Protein AF-E4YJP8-F1 (afdb_monomer)

Solvent-accessible surface area (backbone atoms only — not comparable to full-atom values): 12826 Å² total; per-residue (Å²): 84,80,44,64,58,72,66,50,44,48,53,50,42,49,66,70,50,33,50,56,43,85,88,78,73,51,85,44,73,48,32,70,75,45,40,54,61,36,44,78,73,43,53,53,96,86,56,78,51,59,87,61,36,75,54,30,59,40,19,51,49,44,46,53,26,69,60,43,72,54,88,91,59,65,73,83,81,47,49,60,58,75,75,63,41,57,92,80,54,90,66,98,51,79,39,41,53,92,44,20,65,61,46,36,55,51,50,37,55,75,70,70,47,71,84,47,83,88,73,74,62,86,47,67,54,90,82,42,64,64,80,80,42,61,63,42,68,64,27,35,64,24,15,51,68,38,52,52,36,37,45,64,44,37,41,66,49,32,63,76,69,72,54,78,61,63,66,45,56,71,35,25,69,21,71,75,57,64,91,79,67,65,87,77,86,69,84,77,68,71,59,59,57,58,52,51,50,48,50,49,53,49,54,53,51,52,56,57,53,60,61,66,75,78,117

Foldseek 3Di:
DEAEFLLLLLVVLQVVQFFQPPPPNDDDPSCVVPVVVLCVAQADPPADDDPRGSGASQSSLLVCLVVFQDPPDDPSNHEPCVPPVPVVDDDPDYHYLVCQQVVQVVVCVVVVPPPPPPDTDDHNPPPNCCVVPPSLQSQQQHALSSLVSSCVSHVVSCVVVVHDCVSNSVNHPHDDDVVVVPPDDDPPPVCVVVVVVVVVVVVVVVVVVVVVVPD

pLDDT: mean 81.37, std 18.15, range [35.56, 97.94]

Sequence (215 aa):
MNARHPFSRLVSAWRDKFPKDRKTGGETYWFRKYGKFISAKFEQDYYEKPDEYYISFPAFADYVAWIGNRARFDHHWKTFNYHCRPCQLRFDFITKAETSSQDSKFIINQANISHIPHIQLPEMYDSSPLHSHPPEDYFIQVSHVTVERLHHAYREDFRLFGYSTSSFEKAAQGRVPEIFTQRKRRAISFADEKYHSYLLRKVFAEHQRSHRLLL

Radius of gyration: 20.33 Å; Cα contacts (8 Å, |Δi|>4): 204; chains: 1; bounding box: 66×32×64 Å

Organism: Oikopleura dioica (NCBI:txid34765)

Secondary structure (DSSP, 8-state):
-EE--HHHHHHHHHHHHSB--TTT-SPPHHIIIIIHHHHHHT--TTS---TTBSS-HHHHHHHHHHHTT-TTS-GGGS-HHHHH-GGGS--S--EEGGGHHHHHHHHHHHTT-TTSTT--PPPPPTT-GGGTS-GGGGGTTS-HHHHHHHHHHHHHHHHHHT--SHHHHHH--PPPPHHHH--SS-----HHHHHHHHHHHHHHHHHHHHTTS--

Mean predicted aligned error: 10.24 Å

InterPro domains:
  IPR005331 Sulfotransferase [PF03567] (4-164)
  IPR018011 Carbohydrate sulfotransferase 8-10 [PTHR12137] (3-169)

Structure (mmCIF, N/CA/C/O backbone):
data_AF-E4YJP8-F1
#
_entry.id   AF-E4YJP8-F1
#
loop_
_atom_site.group_PDB
_atom_site.id
_atom_site.type_symbol
_atom_site.label_atom_id
_atom_site.label_alt_id
_atom_site.label_comp_id
_atom_site.label_asym_id
_atom_site.label_entity_id
_atom_site.label_seq_id
_atom_site.pdbx_PDB_ins_code
_atom_site.Cartn_x
_atom_site.Cartn_y
_atom_site.Cartn_z
_atom_site.occupancy
_atom_site.B_iso_or_equiv
_atom_site.auth_seq_id
_atom_site.auth_comp_id
_atom_site.auth_asym_id
_atom_site.auth_atom_id
_atom_site.pdbx_PDB_model_num
ATOM 1 N N . MET A 1 1 ? -16.070 -3.946 12.519 1.00 83.50 1 MET A N 1
ATOM 2 C CA . MET A 1 1 ? -15.146 -4.198 11.385 1.00 83.50 1 MET A CA 1
ATOM 3 C C . MET A 1 1 ? -14.011 -3.191 11.444 1.00 83.50 1 MET A C 1
ATOM 5 O O . MET A 1 1 ? -14.302 -2.038 11.714 1.00 83.50 1 MET A O 1
ATOM 9 N N . ASN A 1 2 ? -12.764 -3.596 11.186 1.00 85.31 2 ASN A N 1
ATOM 10 C CA . ASN A 1 2 ? -11.630 -2.673 11.075 1.00 85.31 2 ASN A CA 1
ATOM 11 C C . ASN A 1 2 ? -11.207 -2.543 9.605 1.00 85.31 2 ASN A C 1
ATOM 13 O O . ASN A 1 2 ? -10.929 -3.550 8.952 1.00 85.31 2 ASN A O 1
ATOM 17 N N . ALA A 1 3 ? -11.209 -1.318 9.088 1.00 88.38 3 ALA A N 1
ATOM 18 C CA . ALA A 1 3 ? -10.794 -0.971 7.737 1.00 88.38 3 ALA A CA 1
ATOM 19 C C . ALA A 1 3 ? -9.442 -0.243 7.762 1.00 88.38 3 ALA A C 1
ATOM 21 O O . ALA A 1 3 ? -9.057 0.352 8.763 1.00 88.38 3 ALA A O 1
ATOM 22 N N . ARG A 1 4 ? -8.713 -0.280 6.648 1.00 88.31 4 ARG A N 1
ATOM 23 C CA . ARG A 1 4 ? -7.467 0.476 6.453 1.00 88.31 4 ARG A CA 1
ATOM 24 C C . ARG A 1 4 ? -7.471 1.071 5.061 1.00 88.31 4 ARG A C 1
ATOM 26 O O . ARG A 1 4 ? -8.018 0.447 4.145 1.00 88.31 4 ARG A O 1
ATOM 33 N N . HIS A 1 5 ? -6.819 2.218 4.888 1.00 92.44 5 HIS A N 1
ATOM 34 C CA . HIS A 1 5 ? -6.673 2.830 3.578 1.00 92.44 5 HIS A CA 1
ATOM 35 C C . HIS A 1 5 ? -6.107 1.800 2.576 1.00 92.44 5 HIS A C 1
ATOM 37 O O . HIS A 1 5 ? -5.060 1.193 2.857 1.00 92.44 5 HIS A O 1
ATOM 43 N N . PRO A 1 6 ? -6.762 1.563 1.418 1.00 92.81 6 PRO A N 1
ATOM 44 C CA . PRO A 1 6 ? -6.381 0.476 0.519 1.00 92.81 6 PRO A CA 1
ATOM 45 C C . PRO A 1 6 ? -4.912 0.523 0.086 1.00 92.81 6 PRO A C 1
ATOM 47 O O . PRO A 1 6 ? -4.261 -0.519 0.028 1.00 92.81 6 PRO A O 1
ATOM 50 N N . PHE A 1 7 ? -4.360 1.718 -0.141 1.00 94.69 7 PHE A N 1
ATOM 51 C CA . PHE A 1 7 ? -2.954 1.887 -0.523 1.00 94.69 7 PHE A CA 1
ATOM 52 C C . PHE A 1 7 ? -1.983 1.707 0.647 1.00 94.69 7 PHE A C 1
ATOM 54 O O . PHE A 1 7 ? -0.951 1.063 0.483 1.00 94.69 7 PHE A O 1
ATOM 61 N N . SER A 1 8 ? -2.339 2.145 1.855 1.00 92.44 8 SER A N 1
ATOM 62 C CA . SER A 1 8 ? -1.523 1.908 3.056 1.00 92.44 8 SER A CA 1
ATOM 63 C C . SER A 1 8 ? -1.423 0.415 3.372 1.00 92.44 8 SER A C 1
ATOM 65 O O . SER A 1 8 ? -0.404 -0.081 3.864 1.00 92.44 8 SER A O 1
ATOM 67 N N . ARG A 1 9 ? -2.468 -0.344 3.028 1.00 91.31 9 ARG A N 1
ATOM 68 C CA . ARG A 1 9 ? -2.451 -1.804 3.101 1.00 91.31 9 ARG A CA 1
ATOM 69 C C . ARG A 1 9 ? -1.525 -2.437 2.059 1.00 91.31 9 ARG A C 1
ATOM 71 O O . ARG A 1 9 ? -0.883 -3.429 2.386 1.00 91.31 9 ARG A O 1
ATOM 78 N N . LEU A 1 10 ? -1.405 -1.870 0.855 1.00 93.88 10 LEU A N 1
ATOM 79 C CA . LEU A 1 10 ? -0.419 -2.327 -0.136 1.00 93.88 10 LEU A CA 1
ATOM 80 C C . LEU A 1 10 ? 1.011 -2.121 0.357 1.00 93.88 10 LEU A C 1
ATOM 82 O O . LEU A 1 10 ? 1.811 -3.047 0.268 1.00 93.88 10 LEU A O 1
ATOM 86 N N . VAL A 1 11 ? 1.309 -0.955 0.937 1.00 93.94 11 VAL A N 1
ATOM 87 C CA . VAL A 1 11 ? 2.612 -0.688 1.570 1.00 93.94 11 VAL A CA 1
ATOM 88 C C . VAL A 1 11 ? 2.889 -1.728 2.651 1.00 93.94 11 VAL A C 1
ATOM 90 O O . VAL A 1 11 ? 3.931 -2.376 2.640 1.00 93.94 11 VAL A O 1
ATOM 93 N N . SER A 1 12 ? 1.921 -1.959 3.540 1.00 90.56 12 SER A N 1
ATOM 94 C CA . SER A 1 12 ? 2.062 -2.944 4.619 1.00 90.56 12 SER A CA 1
ATOM 95 C C . SER A 1 12 ? 2.288 -4.362 4.087 1.00 90.56 12 SER A C 1
ATOM 97 O O . SER A 1 12 ? 3.153 -5.072 4.589 1.00 90.56 12 SER A O 1
ATOM 99 N N . ALA A 1 13 ? 1.556 -4.767 3.045 1.00 92.38 13 ALA A N 1
ATOM 100 C CA . ALA A 1 13 ? 1.729 -6.070 2.414 1.00 92.38 13 ALA A CA 1
ATOM 101 C C . ALA A 1 13 ? 3.121 -6.214 1.783 1.00 92.38 13 ALA A C 1
ATOM 103 O O . ALA A 1 13 ? 3.772 -7.237 1.978 1.00 92.38 13 ALA A O 1
ATOM 104 N N . TRP A 1 14 ? 3.606 -5.195 1.070 1.00 95.06 14 TRP A N 1
ATOM 105 C CA . TRP A 1 14 ? 4.947 -5.227 0.488 1.00 95.06 14 TRP A CA 1
ATOM 106 C C . TRP A 1 14 ? 6.029 -5.356 1.568 1.00 95.06 14 TRP A C 1
ATOM 108 O O . TRP A 1 14 ? 6.881 -6.245 1.484 1.00 95.06 14 TRP A O 1
ATOM 118 N N . ARG A 1 15 ? 5.929 -4.535 2.622 1.00 92.56 15 ARG A N 1
ATOM 119 C CA . ARG A 1 15 ? 6.876 -4.519 3.744 1.00 92.56 15 ARG A CA 1
ATOM 120 C C . ARG A 1 15 ? 6.910 -5.821 4.535 1.00 92.56 15 ARG A C 1
ATOM 122 O O . ARG A 1 15 ? 7.957 -6.171 5.056 1.00 92.56 15 ARG A O 1
ATOM 129 N N . ASP A 1 16 ? 5.785 -6.519 4.636 1.00 91.12 16 ASP A N 1
ATOM 130 C CA . ASP A 1 16 ? 5.695 -7.798 5.344 1.00 91.12 16 ASP A CA 1
ATOM 131 C C . ASP A 1 16 ? 6.177 -8.971 4.474 1.00 91.12 16 ASP A C 1
ATOM 133 O O . ASP A 1 16 ? 6.827 -9.896 4.957 1.00 91.12 16 ASP A O 1
ATOM 137 N N . LYS A 1 17 ? 5.871 -8.954 3.167 1.0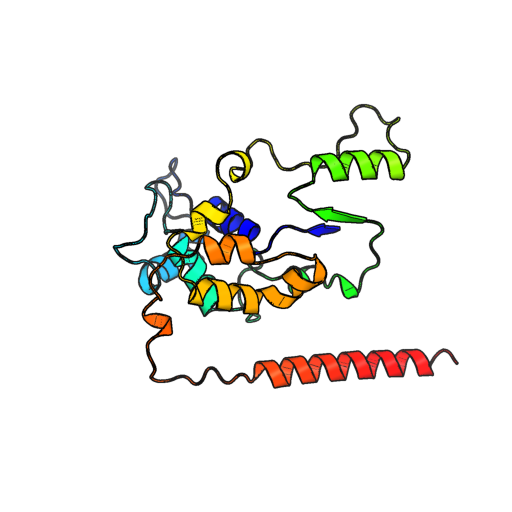0 92.56 17 LYS A N 1
ATOM 138 C CA . LYS A 1 17 ? 6.076 -10.127 2.300 1.00 92.56 17 LYS A CA 1
ATOM 139 C C . LYS A 1 17 ? 7.428 -10.157 1.592 1.00 92.56 17 LYS A C 1
ATOM 141 O O . LYS A 1 17 ? 7.930 -11.248 1.326 1.00 92.56 17 LYS A O 1
ATOM 146 N N . PHE A 1 18 ? 8.013 -9.009 1.262 1.00 94.88 18 PHE A N 1
ATOM 147 C CA . PHE A 1 18 ? 9.242 -8.941 0.464 1.00 94.88 18 PHE A CA 1
ATOM 148 C C . PHE A 1 18 ? 10.554 -8.559 1.179 1.00 94.88 18 PHE A C 1
ATOM 150 O O . PHE A 1 18 ? 11.530 -8.341 0.452 1.00 94.88 18 PHE A O 1
ATOM 157 N N . PRO A 1 19 ? 10.672 -8.521 2.525 1.00 93.94 19 PRO A N 1
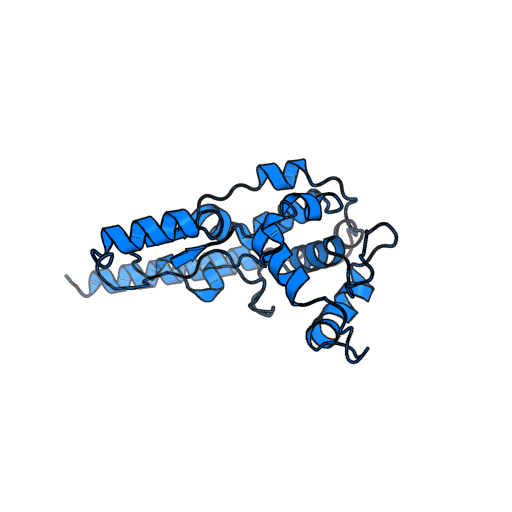ATOM 158 C CA . PRO A 1 19 ? 11.985 -8.485 3.164 1.00 93.94 19 PRO A CA 1
ATOM 159 C C . PRO A 1 19 ? 12.850 -9.690 2.775 1.00 93.94 19 PRO A C 1
ATOM 161 O O . PRO A 1 19 ? 12.350 -10.809 2.612 1.00 93.94 19 PRO A O 1
ATOM 164 N N . LYS A 1 20 ? 14.162 -9.475 2.676 1.00 92.31 20 LYS A N 1
ATOM 165 C CA . LYS 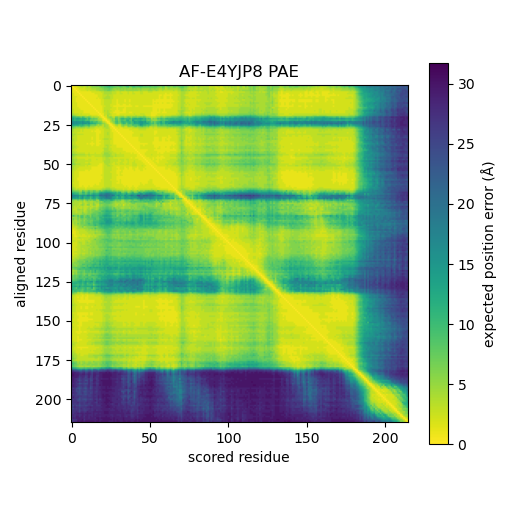A 1 20 ? 15.170 -10.532 2.584 1.00 92.31 20 LYS A CA 1
ATOM 166 C C . LYS A 1 20 ? 15.313 -11.232 3.927 1.00 92.31 20 LYS A C 1
ATOM 168 O O . LYS A 1 20 ? 15.376 -10.579 4.970 1.00 92.31 20 LYS A O 1
ATOM 173 N N . ASP A 1 21 ? 15.419 -12.558 3.903 1.00 84.62 21 ASP A N 1
ATOM 174 C CA . ASP A 1 21 ? 15.759 -13.303 5.111 1.00 84.62 21 ASP A CA 1
ATOM 175 C C . ASP A 1 21 ? 17.240 -13.083 5.444 1.00 84.62 21 ASP A C 1
ATOM 177 O O . ASP A 1 21 ? 18.134 -13.728 4.897 1.00 84.62 21 ASP A O 1
ATOM 181 N N . ARG A 1 22 ? 17.498 -12.143 6.357 1.00 76.62 22 ARG A N 1
ATOM 182 C CA . ARG A 1 22 ? 18.850 -11.812 6.826 1.00 76.62 22 ARG A CA 1
ATOM 183 C C . ARG A 1 22 ? 19.482 -12.910 7.688 1.00 76.62 22 ARG A C 1
ATOM 185 O O . ARG A 1 22 ? 20.688 -12.862 7.899 1.00 76.62 22 ARG A O 1
ATOM 192 N N . LYS A 1 23 ? 18.701 -13.867 8.205 1.00 77.19 23 LYS A N 1
ATOM 193 C CA . LYS A 1 23 ? 19.207 -14.946 9.068 1.00 77.19 23 LYS A CA 1
ATOM 194 C C . LYS A 1 23 ? 19.689 -16.138 8.254 1.00 77.19 23 LYS A C 1
ATOM 196 O O . LYS A 1 23 ? 20.731 -16.697 8.570 1.00 77.19 23 LYS A O 1
ATOM 201 N N . THR A 1 24 ? 18.927 -16.536 7.236 1.00 75.00 24 THR A N 1
ATOM 202 C CA . THR A 1 24 ? 19.247 -17.728 6.432 1.00 75.00 24 THR A CA 1
ATOM 203 C C . THR A 1 24 ? 19.877 -17.398 5.082 1.00 75.00 24 THR A C 1
ATOM 205 O O . THR A 1 24 ? 20.456 -18.280 4.454 1.00 75.00 24 THR A O 1
ATOM 208 N N . GLY A 1 25 ? 19.748 -16.153 4.603 1.00 68.81 25 GLY A N 1
ATOM 209 C CA . GLY A 1 25 ? 20.171 -15.745 3.259 1.00 68.81 25 GLY A CA 1
ATOM 210 C C . GLY A 1 25 ? 19.359 -16.387 2.124 1.00 68.81 25 GLY A C 1
ATOM 211 O O . GLY A 1 25 ? 19.616 -16.108 0.954 1.00 68.81 25 GLY A O 1
ATOM 212 N N . GLY A 1 26 ? 18.387 -17.246 2.449 1.00 79.44 26 GLY A N 1
ATOM 213 C CA . GLY A 1 26 ? 17.596 -18.009 1.491 1.00 79.44 26 GLY A CA 1
ATOM 214 C C . GLY A 1 26 ? 16.392 -17.242 0.952 1.00 79.44 26 GLY A C 1
ATOM 215 O O . GLY A 1 26 ? 15.928 -16.266 1.534 1.00 79.44 26 GLY A O 1
ATOM 216 N N . GLU A 1 27 ? 15.849 -17.706 -0.175 1.00 88.25 27 GLU A N 1
ATOM 217 C CA . GLU A 1 27 ? 14.636 -17.132 -0.761 1.00 88.25 27 GLU A CA 1
ATOM 218 C C . GLU A 1 27 ? 13.401 -17.389 0.111 1.00 88.25 27 GLU A C 1
ATOM 220 O O . GLU A 1 27 ? 13.012 -18.538 0.360 1.00 88.25 27 GLU A O 1
ATOM 225 N N . THR A 1 28 ? 12.701 -16.317 0.482 1.00 91.94 28 THR A N 1
ATOM 226 C CA . THR A 1 28 ? 11.428 -16.427 1.200 1.00 91.94 28 THR A CA 1
ATOM 227 C C . THR A 1 28 ? 10.339 -17.049 0.320 1.00 91.94 28 THR A C 1
ATOM 229 O O . THR A 1 28 ? 10.378 -16.997 -0.915 1.00 91.94 28 THR A O 1
ATOM 232 N N . TYR A 1 29 ? 9.312 -17.625 0.954 1.00 92.25 29 TYR A N 1
ATOM 233 C CA . TYR A 1 29 ? 8.139 -18.164 0.251 1.00 92.25 29 TYR A CA 1
ATOM 234 C C . TYR A 1 29 ? 7.510 -17.137 -0.705 1.00 92.25 29 TYR A C 1
ATOM 236 O O . TYR A 1 29 ? 7.215 -17.454 -1.857 1.00 92.25 29 TYR A O 1
ATOM 244 N N . TRP A 1 30 ? 7.336 -15.901 -0.236 1.00 93.12 30 TRP A N 1
ATOM 245 C CA . TRP A 1 30 ? 6.716 -14.813 -0.991 1.00 93.12 30 TRP A CA 1
ATOM 246 C C . TRP A 1 30 ? 7.570 -14.361 -2.167 1.00 93.12 30 TRP A C 1
ATOM 248 O O . TRP A 1 30 ? 7.043 -14.149 -3.264 1.00 93.12 30 TRP A O 1
ATOM 258 N N . PHE A 1 31 ? 8.888 -14.288 -1.971 1.00 94.12 31 PHE A N 1
ATOM 259 C CA . PHE A 1 31 ? 9.796 -13.989 -3.064 1.00 94.12 31 PHE A CA 1
ATOM 260 C C . PHE A 1 31 ? 9.746 -15.077 -4.142 1.00 94.12 31 PHE A C 1
ATOM 262 O O . PHE A 1 31 ? 9.567 -14.766 -5.318 1.00 94.12 31 PHE A O 1
ATOM 269 N N . ARG A 1 32 ? 9.777 -16.357 -3.757 1.00 93.25 32 ARG A N 1
ATOM 270 C CA . ARG A 1 32 ? 9.664 -17.471 -4.710 1.00 93.25 32 ARG A CA 1
ATOM 271 C C . ARG A 1 32 ? 8.321 -17.490 -5.446 1.00 93.25 32 ARG A C 1
ATOM 273 O O . ARG A 1 32 ? 8.297 -17.745 -6.646 1.00 93.25 32 ARG A O 1
ATOM 280 N N . LYS A 1 33 ? 7.214 -17.236 -4.743 1.00 91.69 33 LYS A N 1
ATOM 281 C CA . LYS A 1 33 ? 5.857 -17.325 -5.304 1.00 91.69 33 LYS A CA 1
ATOM 282 C C . LYS A 1 33 ? 5.491 -16.145 -6.204 1.00 91.69 33 LYS A C 1
ATOM 284 O O . LYS A 1 33 ? 4.842 -16.351 -7.224 1.00 91.69 33 LYS A O 1
ATOM 289 N N . TYR A 1 34 ? 5.887 -14.929 -5.830 1.00 93.00 34 TYR A N 1
ATOM 290 C CA . TYR A 1 34 ? 5.511 -13.703 -6.544 1.00 93.00 34 TYR A CA 1
ATOM 291 C C . TYR A 1 34 ? 6.714 -12.831 -6.880 1.00 93.00 34 TYR A C 1
ATOM 293 O O . TYR A 1 34 ? 6.819 -12.336 -8.000 1.00 93.00 34 TYR A O 1
ATOM 301 N N . GLY A 1 35 ? 7.634 -12.662 -5.931 1.00 94.19 35 GLY A N 1
ATOM 302 C CA . GLY A 1 35 ? 8.726 -11.699 -6.047 1.00 94.19 35 GLY A CA 1
ATOM 303 C C . GLY A 1 35 ? 9.646 -11.931 -7.246 1.00 94.19 35 GLY A C 1
ATOM 304 O O . GLY A 1 35 ? 10.018 -10.960 -7.885 1.00 94.19 35 GLY A O 1
ATOM 305 N N . LYS A 1 36 ? 9.929 -13.180 -7.642 1.00 95.25 36 LYS A N 1
ATOM 306 C CA . LYS A 1 36 ? 10.700 -13.479 -8.865 1.00 95.25 36 LYS A CA 1
ATOM 307 C C . LYS A 1 36 ? 10.032 -12.946 -10.128 1.00 95.25 36 LYS A C 1
ATOM 309 O O . LYS A 1 36 ? 10.689 -12.353 -10.975 1.00 95.25 36 LYS A O 1
ATOM 314 N N . PHE A 1 37 ? 8.722 -13.155 -10.254 1.00 94.00 37 PHE A N 1
ATOM 315 C CA . PHE A 1 37 ? 7.964 -12.660 -11.400 1.00 94.00 37 PHE A CA 1
AT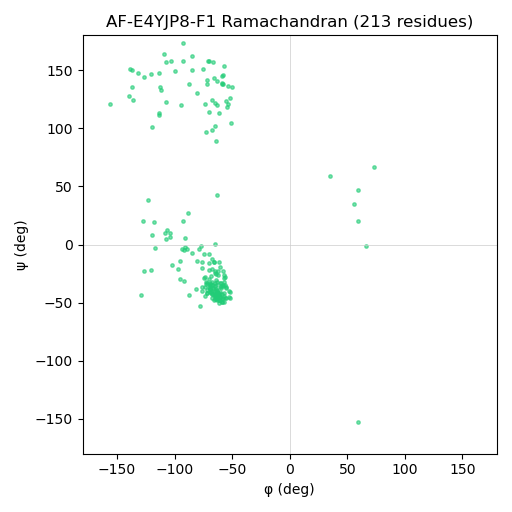OM 316 C C . PHE A 1 37 ? 7.887 -11.133 -11.390 1.00 94.00 37 PHE A C 1
ATOM 318 O O . PHE A 1 37 ? 8.072 -10.512 -12.432 1.00 94.00 37 PHE A O 1
ATOM 325 N N . ILE A 1 38 ? 7.653 -10.540 -10.215 1.00 95.19 38 ILE A N 1
ATOM 326 C CA . ILE A 1 38 ? 7.606 -9.085 -10.055 1.00 95.19 38 ILE A CA 1
ATOM 327 C C . ILE A 1 38 ? 8.961 -8.476 -10.425 1.00 95.19 38 ILE A C 1
ATOM 329 O O . ILE A 1 38 ? 9.023 -7.610 -11.292 1.00 95.19 38 ILE A O 1
ATOM 333 N N . SER A 1 39 ? 10.042 -9.010 -9.857 1.00 95.88 39 SER A N 1
ATOM 334 C CA . SER A 1 39 ? 11.416 -8.598 -10.139 1.00 95.88 39 SER A CA 1
ATOM 335 C C . SER A 1 39 ? 11.734 -8.671 -11.635 1.00 95.88 39 SER A C 1
ATOM 337 O O . SER A 1 39 ? 12.241 -7.719 -12.205 1.00 95.88 39 SER A O 1
ATOM 339 N N . ALA A 1 40 ? 11.359 -9.760 -12.310 1.00 95.00 40 ALA A N 1
ATOM 340 C CA . ALA A 1 40 ? 11.681 -9.946 -13.723 1.00 95.00 40 ALA A CA 1
ATOM 341 C C . ALA A 1 40 ? 10.823 -9.124 -14.705 1.00 95.00 40 ALA A C 1
ATOM 343 O O . ALA A 1 40 ? 11.190 -9.015 -15.875 1.00 95.00 40 ALA A O 1
ATOM 344 N N . LYS A 1 41 ? 9.639 -8.642 -14.301 1.00 93.94 41 LYS A N 1
ATOM 345 C CA . LYS A 1 41 ? 8.662 -8.018 -15.220 1.00 93.94 41 LYS A CA 1
ATOM 346 C C . LYS A 1 41 ? 8.299 -6.576 -14.897 1.00 93.94 41 LYS A C 1
ATOM 348 O O . LYS A 1 41 ? 7.796 -5.894 -15.785 1.00 93.94 41 LYS A O 1
ATOM 353 N N . PHE A 1 42 ? 8.499 -6.145 -13.659 1.00 95.06 42 PHE A N 1
ATOM 354 C CA . PHE A 1 42 ? 8.046 -4.845 -13.170 1.00 95.06 42 PHE A CA 1
ATOM 355 C C . PHE A 1 42 ? 9.167 -4.034 -12.533 1.00 95.06 42 PHE A C 1
ATOM 357 O O . PHE A 1 42 ? 9.047 -2.819 -12.503 1.00 95.06 42 PHE A O 1
ATOM 364 N N . GLU A 1 43 ? 10.248 -4.662 -12.063 1.00 96.31 43 GLU A N 1
ATOM 365 C CA . GLU A 1 43 ? 11.413 -3.921 -11.572 1.00 96.31 43 GLU A CA 1
ATOM 366 C C . GLU A 1 43 ? 12.049 -3.102 -12.696 1.00 96.31 43 GLU A C 1
ATOM 368 O O . GLU A 1 43 ? 12.118 -3.555 -13.840 1.00 96.31 43 GLU A O 1
ATOM 373 N N . GLN A 1 44 ? 12.485 -1.892 -12.360 1.00 94.44 44 GLN A N 1
ATOM 374 C CA . GLN A 1 44 ? 13.123 -0.957 -13.280 1.00 94.44 44 GLN A CA 1
ATOM 375 C C . GLN A 1 44 ? 14.387 -0.411 -12.627 1.00 94.44 44 GLN A C 1
ATOM 377 O O . GLN A 1 44 ? 14.410 -0.192 -11.418 1.00 94.44 44 GLN A O 1
ATOM 382 N N . ASP A 1 45 ? 15.404 -0.115 -13.432 1.00 93.62 45 ASP A N 1
ATOM 383 C CA . ASP A 1 45 ? 16.702 0.361 -12.931 1.00 93.62 45 ASP A CA 1
ATOM 384 C C . ASP A 1 45 ? 16.612 1.703 -12.188 1.00 93.62 45 ASP A C 1
ATOM 386 O O . ASP A 1 45 ? 17.474 2.033 -11.380 1.00 93.62 45 ASP A O 1
ATOM 390 N N . TYR A 1 46 ? 15.564 2.486 -12.458 1.00 93.19 46 TYR A N 1
ATOM 391 C CA . TYR A 1 46 ? 15.310 3.769 -11.804 1.00 93.19 46 TYR A CA 1
ATOM 392 C C . TYR A 1 46 ? 14.435 3.664 -10.545 1.00 93.19 46 TYR A C 1
ATOM 394 O O . TYR A 1 46 ? 14.177 4.691 -9.919 1.00 93.19 46 TYR A O 1
ATOM 402 N N . TYR A 1 47 ? 13.947 2.474 -10.178 1.00 96.88 47 TYR A N 1
ATOM 403 C CA . TYR A 1 47 ? 13.235 2.287 -8.916 1.00 96.88 47 TYR A CA 1
ATOM 404 C C . TYR A 1 47 ? 14.211 2.136 -7.752 1.00 96.88 47 TYR A C 1
ATOM 406 O O . TYR A 1 47 ? 15.128 1.316 -7.764 1.00 96.88 47 TYR A O 1
ATOM 414 N N . GLU A 1 48 ? 13.968 2.908 -6.701 1.00 95.62 48 GLU A N 1
ATOM 415 C CA . GLU A 1 48 ? 14.645 2.773 -5.427 1.00 95.62 48 GLU A CA 1
ATOM 416 C C . GLU A 1 48 ? 14.186 1.480 -4.759 1.00 95.62 48 GLU A C 1
ATOM 418 O O . GLU A 1 48 ? 13.025 1.293 -4.376 1.00 95.62 48 GLU A O 1
ATOM 423 N N . LYS A 1 49 ? 15.134 0.555 -4.632 1.00 95.75 49 LYS A N 1
ATOM 424 C CA . LYS A 1 49 ? 14.934 -0.733 -3.984 1.00 95.75 49 LYS A CA 1
ATOM 425 C C . LYS A 1 49 ? 15.894 -0.849 -2.802 1.00 95.75 49 LYS A C 1
ATOM 427 O O . LYS A 1 49 ? 17.057 -1.183 -3.038 1.00 95.75 49 LYS A O 1
ATOM 432 N N . PRO A 1 50 ? 15.426 -0.633 -1.559 1.00 93.88 50 PRO A N 1
ATOM 433 C CA . PRO A 1 50 ? 16.281 -0.774 -0.389 1.00 93.88 50 PRO A CA 1
ATOM 434 C C . PRO A 1 50 ? 16.864 -2.188 -0.299 1.00 93.88 50 PRO A C 1
ATOM 436 O O . PRO A 1 50 ? 16.212 -3.173 -0.671 1.00 93.88 50 PRO A O 1
ATOM 439 N N . ASP A 1 51 ? 18.097 -2.298 0.189 1.00 92.44 51 ASP A N 1
ATOM 440 C CA . ASP A 1 51 ? 18.860 -3.548 0.172 1.00 92.44 51 ASP A CA 1
ATOM 441 C C . ASP A 1 51 ? 18.206 -4.670 0.977 1.00 92.44 51 ASP A C 1
ATOM 443 O O . ASP A 1 51 ? 18.412 -5.851 0.684 1.00 92.44 51 ASP A O 1
ATOM 447 N N . GLU A 1 52 ? 17.400 -4.324 1.974 1.00 93.25 52 GLU A N 1
ATOM 448 C CA . GLU A 1 52 ? 16.649 -5.261 2.793 1.00 93.25 52 GLU A CA 1
ATOM 449 C C . GLU A 1 52 ? 15.435 -5.878 2.098 1.00 93.25 52 GLU A C 1
ATOM 451 O O . GLU A 1 52 ? 14.876 -6.821 2.650 1.00 93.25 52 GLU A O 1
ATOM 456 N N . TYR A 1 53 ? 15.042 -5.418 0.906 1.00 95.06 53 TYR A N 1
ATOM 457 C CA . TYR A 1 53 ? 13.908 -5.968 0.161 1.00 95.06 53 TYR A CA 1
ATOM 458 C C . TYR A 1 53 ? 14.348 -6.657 -1.134 1.00 95.06 53 TYR A C 1
ATOM 460 O O . TYR A 1 53 ? 15.320 -6.280 -1.795 1.00 95.06 53 TYR A O 1
ATOM 468 N N . TYR A 1 54 ? 13.611 -7.699 -1.519 1.00 95.75 54 TYR A N 1
ATOM 469 C CA . TYR A 1 54 ? 13.846 -8.390 -2.787 1.00 95.75 54 TYR A CA 1
ATOM 470 C C . TYR A 1 54 ? 13.359 -7.614 -4.014 1.00 95.75 54 TYR A C 1
ATOM 472 O O . TYR A 1 54 ? 13.912 -7.802 -5.094 1.00 95.75 54 TYR A O 1
ATOM 480 N N . ILE A 1 55 ? 12.327 -6.783 -3.856 1.00 97.12 55 ILE A N 1
ATOM 481 C CA . ILE A 1 55 ? 11.706 -5.989 -4.925 1.00 97.12 55 ILE A CA 1
ATOM 482 C C . ILE A 1 55 ? 11.395 -4.583 -4.414 1.00 97.12 55 ILE A C 1
ATOM 484 O O . ILE A 1 55 ? 11.134 -4.415 -3.219 1.00 97.12 55 ILE A O 1
ATOM 488 N N . SER A 1 56 ? 11.389 -3.591 -5.299 1.00 97.69 56 SER A N 1
ATOM 489 C CA . SER A 1 56 ? 10.968 -2.235 -4.946 1.00 97.69 56 SER A CA 1
ATOM 490 C C . SER A 1 56 ? 9.455 -2.162 -4.716 1.00 97.69 56 SER A C 1
ATOM 492 O O . SER A 1 56 ? 8.681 -3.007 -5.187 1.00 97.69 56 SER A O 1
ATOM 494 N N . PHE A 1 57 ? 9.014 -1.145 -3.974 1.00 97.62 57 PHE A N 1
ATOM 495 C CA . PHE A 1 57 ? 7.584 -0.897 -3.815 1.00 97.62 57 PHE A CA 1
ATOM 496 C C . PHE A 1 57 ? 6.904 -0.491 -5.137 1.00 97.62 57 PHE A C 1
ATOM 498 O O . PHE A 1 57 ? 5.845 -1.055 -5.422 1.00 97.62 57 PHE A O 1
ATOM 505 N N . PRO A 1 58 ? 7.471 0.398 -5.982 1.00 97.94 58 PRO A N 1
ATOM 506 C CA . PRO A 1 58 ? 6.865 0.730 -7.270 1.00 97.94 58 PRO A CA 1
ATOM 507 C C . PRO A 1 58 ? 6.645 -0.488 -8.172 1.00 97.94 58 PRO A C 1
ATOM 509 O O . PRO A 1 58 ? 5.547 -0.656 -8.701 1.00 97.94 58 PRO A O 1
ATOM 512 N N . ALA A 1 59 ? 7.610 -1.412 -8.245 1.00 97.81 59 ALA A N 1
ATOM 513 C CA . ALA A 1 59 ? 7.449 -2.659 -8.996 1.00 97.81 59 ALA A CA 1
ATOM 514 C C . ALA A 1 59 ? 6.285 -3.516 -8.466 1.00 97.81 59 ALA A C 1
ATOM 516 O O . ALA A 1 59 ? 5.500 -4.079 -9.236 1.00 97.81 59 ALA A O 1
ATOM 517 N N . PHE A 1 60 ? 6.135 -3.603 -7.140 1.00 97.50 60 PHE A N 1
ATOM 518 C CA . PHE A 1 60 ? 4.991 -4.269 -6.520 1.00 97.50 60 PHE A CA 1
ATOM 519 C C . PHE A 1 60 ? 3.665 -3.558 -6.836 1.00 97.50 60 PHE A C 1
ATOM 521 O O . PHE A 1 60 ? 2.687 -4.221 -7.189 1.00 97.50 60 PHE A O 1
ATOM 528 N N . ALA A 1 61 ? 3.623 -2.228 -6.750 1.00 97.06 61 ALA A N 1
ATOM 529 C CA . ALA A 1 61 ? 2.440 -1.428 -7.053 1.00 97.06 61 ALA A CA 1
ATOM 530 C C . ALA A 1 61 ? 2.002 -1.600 -8.517 1.00 97.06 61 ALA A C 1
ATOM 532 O O . ALA A 1 61 ? 0.821 -1.839 -8.780 1.00 97.06 61 ALA A O 1
ATOM 533 N N . ASP A 1 62 ? 2.948 -1.577 -9.456 1.00 96.44 62 ASP A N 1
ATOM 534 C CA . ASP A 1 62 ? 2.699 -1.811 -10.879 1.00 96.44 62 ASP A CA 1
ATOM 535 C C . ASP A 1 62 ? 2.175 -3.222 -11.142 1.00 96.44 62 ASP A C 1
ATOM 537 O O . ASP A 1 62 ? 1.224 -3.401 -11.907 1.00 96.44 62 ASP A O 1
ATOM 541 N N . TYR A 1 63 ? 2.737 -4.229 -10.467 1.00 94.69 63 TYR A N 1
ATOM 542 C CA . TYR A 1 63 ? 2.231 -5.596 -10.533 1.00 94.69 63 TYR A CA 1
ATOM 543 C C . TYR A 1 63 ? 0.773 -5.678 -10.068 1.00 94.69 63 TYR A C 1
ATOM 545 O O . TYR A 1 63 ? -0.063 -6.237 -10.784 1.00 94.69 63 TYR A O 1
ATOM 553 N N . VAL A 1 64 ? 0.446 -5.094 -8.909 1.00 94.38 64 VAL A N 1
ATOM 554 C CA . VAL A 1 64 ? -0.922 -5.089 -8.365 1.00 94.38 64 VAL A CA 1
ATOM 555 C C . VAL A 1 64 ? -1.881 -4.328 -9.295 1.00 94.38 64 VAL A C 1
ATOM 557 O O . VAL A 1 64 ? -2.994 -4.793 -9.558 1.00 94.38 64 VAL A O 1
ATOM 560 N N . ALA A 1 65 ? -1.445 -3.204 -9.863 1.00 93.69 65 ALA A N 1
ATOM 561 C CA . ALA A 1 65 ? -2.208 -2.430 -10.841 1.00 93.69 65 ALA A CA 1
ATOM 562 C C . ALA A 1 65 ? -2.438 -3.197 -12.153 1.00 93.69 65 ALA A C 1
ATOM 564 O O . ALA A 1 65 ? -3.497 -3.083 -12.773 1.00 93.69 65 ALA A O 1
ATOM 565 N N . TRP A 1 66 ? -1.457 -3.992 -12.581 1.00 91.31 66 TRP A N 1
ATOM 566 C CA . TRP A 1 66 ? -1.534 -4.806 -13.790 1.00 91.31 66 TRP A CA 1
ATOM 567 C C . TRP A 1 66 ? -2.488 -5.994 -13.634 1.00 91.31 66 TRP A C 1
ATOM 569 O O . TRP A 1 66 ? -3.270 -6.284 -14.546 1.00 91.31 66 TRP A O 1
ATOM 579 N N . ILE A 1 67 ? -2.460 -6.680 -12.486 1.00 88.12 67 ILE A N 1
ATOM 580 C CA . ILE A 1 67 ? -3.380 -7.794 -12.218 1.00 88.12 67 ILE A CA 1
ATOM 581 C C . ILE A 1 67 ? -4.817 -7.323 -11.956 1.00 88.12 67 ILE A C 1
ATOM 583 O O . ILE A 1 67 ? -5.762 -8.045 -12.298 1.00 88.12 67 ILE A O 1
ATOM 587 N N . GLY A 1 68 ? -4.988 -6.136 -11.363 1.00 84.62 68 GLY A N 1
ATOM 588 C CA . GLY A 1 68 ? -6.278 -5.594 -10.941 1.00 84.62 68 GLY A CA 1
ATOM 589 C C . GLY A 1 68 ? -7.011 -6.487 -9.930 1.00 84.62 68 GLY A C 1
ATOM 590 O O . GLY A 1 68 ? -6.408 -7.272 -9.200 1.00 84.62 68 GLY A O 1
ATOM 591 N N . ASN A 1 69 ? -8.346 -6.420 -9.910 1.00 71.25 69 ASN A N 1
ATOM 592 C CA . ASN A 1 69 ? -9.184 -7.174 -8.962 1.00 71.25 69 ASN A CA 1
ATOM 593 C C . ASN A 1 69 ? -9.576 -8.592 -9.446 1.00 71.25 69 ASN A C 1
ATOM 595 O O . ASN A 1 69 ? -10.623 -9.137 -9.091 1.00 71.25 69 ASN A O 1
ATOM 599 N N . ARG A 1 70 ? -8.767 -9.227 -10.298 1.00 70.88 70 ARG A N 1
ATOM 600 C CA . ARG A 1 70 ? -9.108 -10.547 -10.860 1.00 70.88 70 ARG A CA 1
ATOM 601 C C . ARG A 1 70 ? -9.134 -11.625 -9.775 1.00 70.88 70 ARG A C 1
ATOM 603 O O . ARG A 1 70 ? -8.298 -11.638 -8.872 1.00 70.88 70 ARG A O 1
ATOM 610 N N . ALA A 1 71 ? -10.065 -12.577 -9.876 1.00 53.97 71 ALA A N 1
ATOM 611 C CA . ALA A 1 71 ? -10.400 -13.541 -8.819 1.00 53.97 71 ALA A CA 1
ATOM 612 C C . ALA A 1 71 ? -9.227 -14.405 -8.295 1.00 53.97 71 ALA A C 1
ATOM 614 O O . ALA A 1 71 ? -9.232 -14.743 -7.118 1.00 53.97 71 ALA A O 1
ATOM 615 N N . ARG A 1 72 ? -8.187 -14.686 -9.092 1.00 60.09 72 ARG A N 1
ATOM 616 C CA . ARG A 1 72 ? -7.153 -15.704 -8.791 1.00 60.09 72 ARG A CA 1
ATOM 617 C C . ARG A 1 72 ? -5.880 -15.218 -8.066 1.00 60.09 72 ARG A C 1
ATOM 619 O O . ARG A 1 72 ? -4.863 -15.898 -8.138 1.00 60.09 72 ARG A O 1
ATOM 626 N N . PHE A 1 73 ? -5.904 -14.069 -7.394 1.00 68.31 73 PHE A N 1
ATOM 627 C CA . PHE A 1 73 ? -4.708 -13.493 -6.751 1.00 68.31 73 PHE A CA 1
ATOM 628 C C . PHE A 1 73 ? -4.733 -13.543 -5.221 1.00 68.31 73 PHE A C 1
ATOM 630 O O . PHE A 1 73 ? -5.784 -13.776 -4.624 1.00 68.31 73 PHE A O 1
ATOM 637 N N . ASP A 1 74 ? -3.560 -13.356 -4.610 1.00 79.88 74 ASP A N 1
ATOM 638 C CA . ASP A 1 74 ? -3.348 -13.532 -3.174 1.00 79.88 74 ASP A CA 1
ATOM 639 C C . ASP A 1 74 ? -4.250 -12.637 -2.331 1.00 79.88 74 ASP A C 1
ATOM 641 O O . ASP A 1 74 ? -4.422 -11.452 -2.610 1.00 79.88 74 ASP A O 1
ATOM 645 N N . HIS A 1 75 ? -4.790 -13.207 -1.264 1.00 78.12 75 HIS A N 1
ATOM 646 C CA . HIS A 1 75 ? -5.775 -12.554 -0.421 1.00 78.12 75 HIS A CA 1
ATOM 647 C C . HIS A 1 75 ? -5.207 -11.316 0.307 1.00 78.12 75 HIS A C 1
ATOM 649 O O . HIS A 1 75 ? -5.962 -10.400 0.635 1.00 78.12 75 HIS A O 1
ATOM 655 N N . HIS A 1 76 ? -3.886 -11.224 0.493 1.00 83.00 76 HIS A N 1
ATOM 656 C CA . HIS A 1 76 ? -3.232 -10.093 1.168 1.00 83.00 76 HIS A CA 1
ATOM 657 C C . HIS A 1 76 ? -3.370 -8.749 0.430 1.00 83.00 76 HIS A C 1
ATOM 659 O O . HIS A 1 76 ? -3.343 -7.696 1.064 1.00 83.00 76 HIS A O 1
ATOM 665 N N . TRP A 1 77 ? -3.574 -8.767 -0.888 1.00 85.50 77 TRP A N 1
ATOM 666 C CA . TRP A 1 77 ? -3.859 -7.578 -1.704 1.00 85.50 77 TRP A CA 1
ATOM 667 C C . TRP A 1 77 ? -5.184 -7.743 -2.468 1.00 85.50 77 TRP A C 1
ATOM 669 O O . TRP A 1 77 ? -5.330 -7.350 -3.620 1.00 85.50 77 TRP A O 1
ATOM 679 N N . LYS A 1 78 ? -6.184 -8.358 -1.824 1.00 85.44 78 LYS A N 1
ATOM 680 C CA . LYS A 1 78 ? -7.580 -8.418 -2.304 1.00 85.44 78 LYS A CA 1
ATOM 681 C C . LYS A 1 78 ? -8.450 -7.397 -1.617 1.00 85.44 78 LYS A C 1
ATOM 683 O O . LYS A 1 78 ? -8.197 -7.097 -0.463 1.00 85.44 78 LYS A O 1
ATOM 688 N N . THR A 1 79 ? -9.480 -6.882 -2.269 1.00 83.31 79 THR A N 1
ATOM 689 C CA . THR A 1 79 ? -10.374 -5.881 -1.665 1.00 83.31 79 THR A CA 1
ATOM 690 C C . THR A 1 79 ? -11.027 -6.372 -0.361 1.00 83.31 79 THR A C 1
ATOM 692 O O . THR A 1 79 ? -11.215 -7.574 -0.165 1.00 83.31 79 THR A O 1
ATOM 695 N N . PHE A 1 80 ? -11.408 -5.468 0.541 1.00 79.69 80 PHE A N 1
ATOM 696 C CA . PHE A 1 80 ? -12.230 -5.811 1.712 1.00 79.69 80 PHE A CA 1
ATOM 697 C C . PHE A 1 80 ? -13.556 -6.445 1.295 1.00 79.69 80 PHE A C 1
ATOM 699 O O . PHE A 1 80 ? -14.022 -7.391 1.936 1.00 79.69 80 PHE A O 1
ATOM 706 N N . ASN A 1 81 ? -14.126 -5.978 0.180 1.00 76.69 81 ASN A N 1
ATOM 707 C CA . ASN A 1 81 ? -15.332 -6.572 -0.383 1.00 76.69 81 ASN A CA 1
ATOM 708 C C . ASN A 1 81 ? -15.168 -8.071 -0.707 1.00 76.69 81 ASN A C 1
ATOM 710 O O . ASN A 1 81 ? -16.104 -8.847 -0.528 1.00 76.69 81 ASN A O 1
ATOM 714 N N . TYR A 1 82 ? -13.975 -8.499 -1.136 1.00 80.62 82 TYR A N 1
ATOM 715 C CA . TYR A 1 82 ? -13.682 -9.914 -1.372 1.00 80.62 82 TYR A CA 1
ATOM 716 C C . TYR A 1 82 ? -13.706 -10.740 -0.077 1.00 80.62 82 TYR A C 1
ATOM 718 O O . TYR A 1 82 ? -14.230 -11.850 -0.078 1.00 80.62 82 TYR A O 1
ATOM 726 N N . HIS A 1 83 ? -13.151 -10.203 1.012 1.00 75.25 83 HIS A N 1
ATOM 727 C CA . HIS A 1 83 ? -12.950 -10.938 2.265 1.00 75.25 83 HIS A CA 1
ATOM 728 C C . HIS A 1 83 ? -14.211 -11.080 3.103 1.00 75.25 83 HIS A C 1
ATOM 730 O O . HIS A 1 83 ? -14.559 -12.181 3.515 1.00 75.25 83 HIS A O 1
ATOM 736 N N . CYS A 1 84 ? -14.879 -9.962 3.380 1.00 74.25 84 CYS A N 1
ATOM 737 C CA . CYS A 1 84 ? -15.913 -9.927 4.414 1.00 74.25 84 CYS A CA 1
ATOM 738 C C . CYS A 1 84 ? -17.298 -9.606 3.868 1.00 74.25 84 CYS A C 1
ATOM 740 O O . CYS A 1 84 ? -18.235 -9.573 4.659 1.00 74.25 84 CYS A O 1
ATOM 742 N N . ARG A 1 85 ? -17.422 -9.342 2.554 1.00 79.25 85 ARG A N 1
ATOM 743 C CA . ARG A 1 85 ? -18.661 -8.879 1.899 1.00 79.25 85 ARG A CA 1
ATOM 744 C C . ARG A 1 85 ? -19.459 -7.956 2.827 1.00 79.25 85 ARG A C 1
ATOM 746 O O . ARG A 1 85 ? -20.583 -8.278 3.198 1.00 79.25 85 ARG A O 1
ATOM 753 N N . PRO A 1 86 ? -18.856 -6.841 3.260 1.00 78.75 86 PRO A N 1
ATOM 754 C CA . PRO A 1 86 ? -19.303 -6.076 4.421 1.00 78.75 86 PRO A CA 1
ATOM 755 C C . PRO A 1 86 ? -20.756 -5.597 4.324 1.00 78.75 86 PRO A C 1
ATOM 757 O O . PRO A 1 86 ? -21.417 -5.473 5.344 1.00 78.75 86 PRO A O 1
ATOM 760 N N . CYS A 1 87 ? -21.290 -5.419 3.113 1.00 78.94 87 CYS A N 1
ATOM 761 C CA . CYS A 1 87 ? -22.699 -5.087 2.887 1.00 78.94 87 CYS A CA 1
ATOM 762 C C . CYS A 1 87 ? -23.690 -6.195 3.306 1.00 78.94 87 CYS A C 1
ATOM 764 O O . CYS A 1 87 ? -24.887 -5.941 3.381 1.00 78.94 87 CYS A O 1
ATOM 766 N N . GLN A 1 88 ? -23.225 -7.427 3.531 1.00 84.12 88 GLN A N 1
ATOM 767 C CA . GLN A 1 88 ? -24.043 -8.572 3.950 1.00 84.12 88 GLN A CA 1
ATOM 768 C C . GLN A 1 88 ? -24.075 -8.756 5.473 1.00 84.12 88 GLN A C 1
ATOM 770 O O . GLN A 1 88 ? -24.776 -9.638 5.965 1.00 84.12 88 GLN A O 1
ATOM 775 N N . LEU A 1 89 ? -23.323 -7.944 6.219 1.00 83.19 89 LEU A N 1
ATOM 776 C CA . LEU A 1 89 ? -23.206 -8.025 7.669 1.00 83.19 89 LEU A CA 1
ATOM 777 C C . LEU A 1 89 ? -23.668 -6.711 8.300 1.00 83.19 89 LEU A C 1
ATOM 779 O O . LEU A 1 89 ? -23.489 -5.633 7.736 1.00 83.19 89 LEU A O 1
ATOM 783 N N . ARG A 1 90 ? -24.265 -6.799 9.490 1.00 85.56 90 ARG A N 1
ATOM 784 C CA . ARG A 1 90 ? -24.580 -5.627 10.311 1.00 85.56 90 ARG A CA 1
ATOM 785 C C . ARG A 1 90 ? -23.442 -5.427 11.298 1.00 85.56 90 ARG A C 1
ATOM 787 O O . ARG A 1 90 ? -23.144 -6.332 12.070 1.00 85.56 90 ARG A O 1
ATOM 794 N N . PHE A 1 91 ? -22.797 -4.269 11.237 1.00 86.19 91 PHE A N 1
ATOM 795 C CA . PHE A 1 91 ? -21.736 -3.898 12.164 1.00 86.19 91 PHE A CA 1
ATOM 796 C C . PHE A 1 91 ? -22.212 -2.751 13.043 1.00 86.19 91 PHE A C 1
ATOM 798 O O . PHE A 1 91 ? -22.692 -1.751 12.518 1.00 86.19 91 PHE A O 1
ATOM 805 N N . ASP A 1 92 ? -21.999 -2.872 14.350 1.00 88.88 92 ASP A N 1
ATOM 806 C CA . ASP A 1 92 ? -22.231 -1.773 15.293 1.00 88.88 92 ASP A CA 1
ATOM 807 C C . ASP A 1 92 ? -21.163 -0.681 15.144 1.00 88.88 92 ASP A C 1
ATOM 809 O O . ASP A 1 92 ? -21.452 0.506 15.265 1.00 88.88 92 ASP A O 1
ATOM 813 N N . PHE A 1 93 ? -19.930 -1.083 14.807 1.00 88.38 93 PHE A N 1
ATOM 814 C CA . PHE A 1 93 ? -18.799 -0.176 14.610 1.00 88.38 93 PHE A CA 1
ATOM 815 C C . PHE A 1 93 ? -17.977 -0.540 13.370 1.00 88.38 93 PHE A C 1
ATOM 817 O O . PHE A 1 93 ? -17.605 -1.704 13.150 1.00 88.38 93 PHE A O 1
ATOM 824 N N . ILE A 1 94 ? -17.631 0.482 12.588 1.00 88.12 94 ILE A N 1
ATOM 825 C CA . ILE A 1 94 ? -16.601 0.427 11.549 1.00 88.12 94 ILE A CA 1
ATOM 826 C C . ILE A 1 94 ? -15.463 1.336 12.006 1.00 88.12 94 ILE A C 1
ATOM 828 O O . ILE A 1 94 ? -15.641 2.545 12.097 1.00 88.12 94 ILE A O 1
ATOM 832 N N . THR A 1 95 ? -14.316 0.740 12.309 1.00 89.38 95 THR A N 1
ATOM 833 C CA . THR A 1 95 ? -13.115 1.433 12.786 1.00 89.38 95 THR A CA 1
ATOM 834 C C . THR A 1 95 ? -12.094 1.564 11.672 1.00 89.38 95 THR A C 1
ATOM 836 O O . THR A 1 95 ? -12.119 0.794 10.704 1.00 89.38 95 THR A O 1
ATOM 839 N N . LYS A 1 96 ? -11.183 2.524 11.805 1.00 88.94 96 LYS A N 1
ATOM 840 C CA . LYS A 1 96 ? -10.079 2.736 10.872 1.00 88.94 96 LYS A CA 1
ATOM 841 C C . LYS A 1 96 ? -8.765 2.423 11.568 1.00 88.94 96 LYS A C 1
ATOM 843 O O . LYS A 1 96 ? -8.531 2.830 12.700 1.00 88.94 96 LYS A O 1
ATOM 848 N N . ALA A 1 97 ? -7.881 1.700 10.890 1.00 86.12 97 ALA A N 1
ATOM 849 C CA . ALA A 1 97 ? -6.550 1.413 11.409 1.00 86.12 97 ALA A CA 1
ATOM 850 C C . ALA A 1 97 ? -5.803 2.712 11.743 1.00 8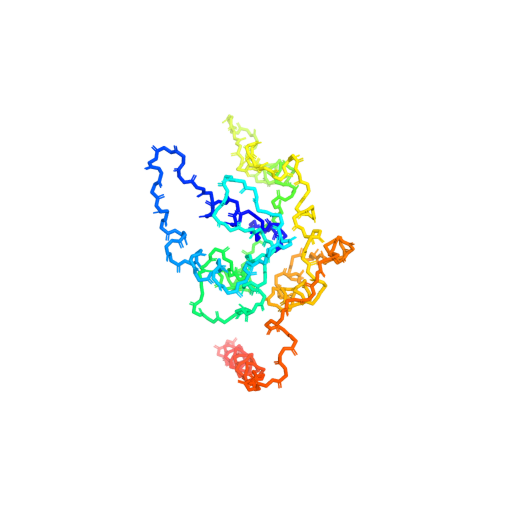6.12 97 ALA A C 1
ATOM 852 O O . ALA A 1 97 ? -5.078 2.757 12.726 1.00 86.12 97 ALA A O 1
ATOM 853 N N . GLU A 1 98 ? -6.028 3.775 10.966 1.00 84.56 98 GLU A N 1
ATOM 854 C CA . GLU A 1 98 ? -5.432 5.097 11.172 1.00 84.56 98 GLU A CA 1
ATOM 855 C C . GLU A 1 98 ? -5.859 5.772 12.491 1.00 84.56 98 GLU A C 1
ATOM 857 O O . GLU A 1 98 ? -5.112 6.586 13.025 1.00 84.56 98 GLU A O 1
ATOM 862 N N . THR A 1 99 ? -7.031 5.424 13.033 1.00 87.06 99 THR A N 1
ATOM 863 C CA . THR A 1 99 ? -7.597 5.982 14.275 1.00 87.06 99 THR A CA 1
ATOM 864 C C . THR A 1 99 ? -7.774 4.918 15.356 1.00 87.06 99 THR A C 1
ATOM 866 O O . THR A 1 99 ? -8.514 5.124 16.316 1.00 87.06 99 THR A O 1
ATOM 869 N N . SER A 1 100 ? -7.074 3.783 15.245 1.00 86.50 100 SER A N 1
ATOM 870 C CA . SER A 1 100 ? -7.312 2.593 16.069 1.00 86.50 100 SER A CA 1
ATOM 871 C C . SER A 1 100 ? -7.298 2.868 17.571 1.00 86.50 100 SER A C 1
ATOM 873 O O . SER A 1 100 ? -8.139 2.342 18.282 1.00 86.50 100 SER A O 1
ATOM 875 N N . SER A 1 101 ? -6.391 3.714 18.068 1.00 85.12 101 SER A N 1
ATOM 876 C CA . SER A 1 101 ? -6.306 4.022 19.504 1.00 85.12 101 SER A CA 1
ATOM 877 C C . SER A 1 101 ? -7.502 4.836 20.004 1.00 85.12 101 SER A C 1
ATOM 879 O O . SER A 1 101 ? -7.959 4.675 21.135 1.00 85.12 101 SER A O 1
ATOM 881 N N . GLN A 1 102 ? -8.034 5.723 19.161 1.00 88.44 102 GLN A N 1
ATOM 882 C CA . GLN A 1 102 ? -9.230 6.510 19.470 1.00 88.44 102 GLN A CA 1
ATOM 883 C C . GLN A 1 102 ? -10.475 5.620 19.395 1.00 88.44 102 GLN A C 1
ATOM 885 O O . GLN A 1 102 ? -11.292 5.620 20.316 1.00 88.44 102 GLN A O 1
ATOM 890 N N . ASP A 1 103 ? -10.558 4.799 18.348 1.00 90.44 103 ASP A N 1
ATOM 891 C CA . ASP A 1 103 ? -11.646 3.852 18.122 1.00 90.44 103 ASP A CA 1
ATOM 892 C C . ASP A 1 103 ? -11.725 2.804 19.242 1.00 90.44 103 ASP A C 1
ATOM 894 O O . ASP A 1 103 ? -12.813 2.506 19.735 1.00 90.44 103 ASP A O 1
ATOM 898 N N . SER A 1 104 ? -10.581 2.289 19.702 1.00 89.81 104 SER A N 1
ATOM 899 C CA . SER A 1 104 ? -10.490 1.345 20.818 1.00 89.81 104 SER A CA 1
ATOM 900 C C . SER A 1 104 ? -11.082 1.927 22.100 1.00 89.81 104 SER A C 1
ATOM 902 O O . SER A 1 104 ? -11.937 1.301 22.727 1.00 89.81 104 SER A O 1
ATOM 904 N N . LYS A 1 105 ? -10.688 3.155 22.466 1.00 89.56 105 LYS A N 1
ATOM 905 C CA . LYS A 1 105 ? -11.225 3.855 23.646 1.00 89.56 105 LYS A CA 1
ATOM 906 C C . LYS A 1 105 ? -12.727 4.100 23.521 1.00 89.56 105 LYS A C 1
ATOM 908 O O . LYS A 1 105 ? -13.465 3.883 24.479 1.00 89.56 105 LYS A O 1
ATOM 913 N N . PHE A 1 106 ? -13.179 4.525 22.342 1.00 91.94 106 PHE A N 1
ATOM 914 C CA . PHE A 1 106 ? -14.595 4.749 22.069 1.00 91.94 106 PHE A CA 1
ATOM 915 C C . PHE A 1 106 ? -15.414 3.462 22.232 1.00 91.94 106 PHE A C 1
ATOM 917 O O . PHE A 1 106 ? -16.417 3.467 22.941 1.00 91.94 106 PHE A O 1
ATOM 924 N N . ILE A 1 107 ? -14.962 2.348 21.648 1.00 92.06 107 ILE A N 1
ATOM 925 C CA . ILE A 1 107 ? -15.662 1.058 21.728 1.00 92.06 107 ILE A CA 1
ATOM 926 C C . ILE A 1 107 ? -15.708 0.535 23.163 1.00 92.06 107 ILE A C 1
ATOM 928 O O . ILE A 1 107 ? -16.766 0.092 23.599 1.00 92.06 107 ILE A O 1
ATOM 932 N N . ILE A 1 108 ? -14.598 0.598 23.907 1.00 91.88 108 ILE A N 1
ATOM 933 C CA . ILE A 1 108 ? -14.545 0.150 25.310 1.00 91.88 108 ILE A CA 1
ATOM 934 C C . ILE A 1 108 ? -15.583 0.899 26.157 1.00 91.88 108 ILE A C 1
ATOM 936 O O . ILE A 1 108 ? -16.327 0.277 26.920 1.00 91.88 108 ILE A O 1
ATOM 940 N N . ASN A 1 109 ? -15.681 2.217 25.968 1.00 91.94 109 ASN A N 1
ATOM 941 C CA . ASN A 1 109 ? -16.660 3.046 26.665 1.00 91.94 109 ASN A CA 1
ATOM 942 C C . ASN A 1 109 ? -18.095 2.734 26.222 1.00 91.94 109 ASN A C 1
ATOM 944 O O . ASN A 1 109 ? -18.969 2.553 27.065 1.00 91.94 109 ASN A O 1
ATOM 948 N N . GLN A 1 110 ? -18.340 2.618 24.915 1.00 93.81 110 GLN A N 1
ATOM 949 C CA . GLN A 1 110 ? -19.675 2.359 24.374 1.00 93.81 110 GLN A CA 1
ATOM 950 C C . GLN A 1 110 ? -20.201 0.963 24.739 1.00 93.81 110 GLN A C 1
ATOM 952 O O . GLN A 1 110 ? -21.400 0.783 24.936 1.00 93.81 110 GLN A O 1
ATOM 957 N N . ALA A 1 111 ? -19.308 -0.020 24.868 1.00 91.50 111 ALA A N 1
ATOM 958 C CA . ALA A 1 111 ? -19.634 -1.362 25.339 1.00 91.50 111 ALA A CA 1
ATOM 959 C C . ALA A 1 111 ? -19.789 -1.444 26.871 1.00 91.50 111 ALA A C 1
ATOM 961 O O . ALA A 1 111 ? -20.141 -2.503 27.384 1.00 91.50 111 ALA A O 1
ATOM 962 N N . ASN A 1 112 ? -19.544 -0.349 27.603 1.00 92.44 112 ASN A N 1
ATOM 963 C CA . ASN A 1 112 ? -19.591 -0.278 29.065 1.00 92.44 112 ASN A CA 1
ATOM 964 C C . ASN A 1 112 ? -18.677 -1.308 29.764 1.00 92.44 112 ASN A C 1
ATOM 966 O O . ASN A 1 112 ? -19.000 -1.840 30.828 1.00 92.44 112 ASN A O 1
ATOM 970 N N . ILE A 1 113 ? -17.518 -1.595 29.163 1.00 92.25 113 ILE A N 1
ATOM 971 C CA . ILE A 1 113 ? -16.545 -2.583 29.666 1.00 92.25 113 ILE A CA 1
ATOM 972 C C . ILE A 1 113 ? -15.273 -1.949 30.234 1.00 92.25 113 ILE A C 1
ATOM 974 O O . ILE A 1 113 ? -14.328 -2.658 30.566 1.00 92.25 113 ILE A O 1
ATOM 978 N N . SER A 1 114 ? -15.240 -0.625 30.407 1.00 90.81 114 SER A N 1
ATOM 979 C CA . SER A 1 114 ? -14.088 0.100 30.969 1.00 90.81 114 SER A CA 1
ATOM 980 C C . SER A 1 114 ? -13.733 -0.320 32.405 1.00 90.81 114 SER A C 1
ATOM 982 O O . SER A 1 114 ? -12.648 -0.012 32.884 1.00 90.81 114 SER A O 1
ATOM 984 N N . HIS A 1 115 ? -14.639 -1.022 33.095 1.00 91.88 115 HIS A N 1
ATOM 985 C CA . HIS A 1 115 ? -14.426 -1.570 34.435 1.00 91.88 115 HIS A CA 1
ATOM 986 C C . HIS A 1 115 ? -1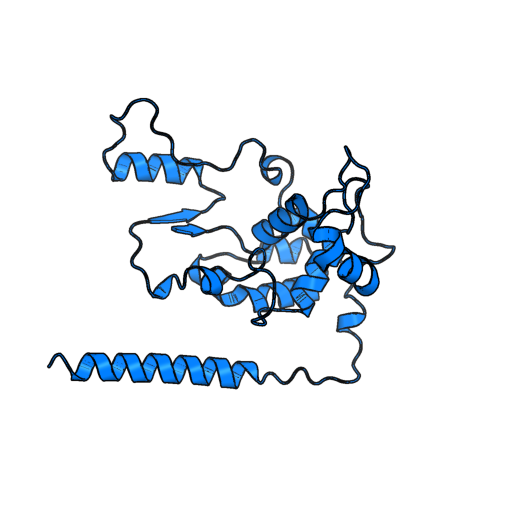3.553 -2.837 34.448 1.00 91.88 115 HIS A C 1
ATOM 988 O O . HIS A 1 115 ? -13.087 -3.239 35.513 1.00 91.88 115 HIS A O 1
ATOM 994 N N . ILE A 1 116 ? -13.341 -3.486 33.296 1.00 92.69 116 ILE A N 1
ATOM 995 C CA . ILE A 1 116 ? -12.505 -4.684 33.193 1.00 92.69 116 ILE A CA 1
ATOM 996 C C . ILE A 1 116 ? -11.029 -4.267 33.311 1.00 92.69 116 ILE A C 1
ATOM 998 O O . ILE A 1 116 ? -10.548 -3.487 32.483 1.00 92.69 116 ILE A O 1
ATOM 1002 N N . PRO A 1 117 ? -10.276 -4.781 34.301 1.00 88.19 117 PRO A N 1
ATOM 1003 C CA . PRO A 1 117 ? -8.866 -4.441 34.456 1.00 88.19 117 PRO A CA 1
ATOM 1004 C C . PRO A 1 117 ? -8.055 -4.812 33.212 1.00 88.19 117 PRO A C 1
ATOM 1006 O O . PRO A 1 117 ? -8.229 -5.890 32.649 1.00 88.19 117 PRO A O 1
ATOM 1009 N N . HIS A 1 118 ? -7.141 -3.927 32.808 1.00 86.06 118 HIS A N 1
ATOM 1010 C CA . HIS A 1 118 ? -6.238 -4.124 31.665 1.00 86.06 118 HIS A CA 1
ATOM 1011 C C . HIS A 1 118 ? -6.930 -4.356 30.309 1.00 86.06 118 HIS A C 1
ATOM 1013 O O . HIS A 1 118 ? -6.296 -4.862 29.383 1.00 86.06 118 HIS A O 1
ATOM 1019 N N . ILE A 1 119 ? -8.205 -3.973 30.155 1.00 85.56 119 ILE A N 1
ATOM 1020 C CA . ILE A 1 119 ? -8.883 -4.068 28.861 1.00 85.56 119 ILE A CA 1
ATOM 1021 C C . ILE A 1 119 ? -8.203 -3.159 27.831 1.00 85.56 119 ILE A C 1
ATOM 1023 O O . ILE A 1 119 ? -8.124 -1.941 27.989 1.00 85.56 119 ILE A O 1
ATOM 1027 N N . GLN A 1 120 ? -7.707 -3.770 26.759 1.00 81.75 120 GLN A N 1
ATOM 1028 C CA . GLN A 1 120 ? -7.150 -3.080 25.604 1.00 81.75 120 GLN A CA 1
ATOM 1029 C C . GLN A 1 120 ? -7.609 -3.805 24.345 1.00 81.75 120 GLN A C 1
ATOM 1031 O O . GLN A 1 120 ? -7.472 -5.023 24.223 1.00 81.75 120 GLN A O 1
ATOM 1036 N N . LEU A 1 121 ? -8.179 -3.051 23.411 1.00 82.88 121 LEU A N 1
ATOM 1037 C CA . LEU A 1 121 ? -8.428 -3.548 22.065 1.00 82.88 121 LEU A CA 1
ATOM 1038 C C . LEU A 1 121 ? -7.158 -3.364 21.226 1.00 82.88 121 LEU A C 1
ATOM 1040 O O . LEU A 1 121 ? -6.405 -2.427 21.492 1.00 82.88 121 LEU A O 1
ATOM 1044 N N . PRO A 1 122 ? -6.910 -4.223 20.219 1.00 76.69 122 PRO A N 1
ATOM 1045 C CA . PRO A 1 122 ? -5.743 -4.087 19.360 1.00 76.69 122 PRO A CA 1
ATOM 1046 C C . PRO A 1 122 ? -5.678 -2.693 18.733 1.00 76.69 122 PRO A C 1
ATOM 1048 O O . PRO A 1 122 ? -6.569 -2.294 17.981 1.00 76.69 122 PRO A O 1
ATOM 1051 N N . GLU A 1 123 ? -4.617 -1.960 19.042 1.00 76.25 123 GLU A N 1
ATOM 1052 C CA . GLU A 1 123 ? -4.280 -0.707 18.376 1.00 76.25 123 GLU A CA 1
ATOM 1053 C C . GLU A 1 123 ? -3.314 -0.985 17.213 1.00 76.25 123 GLU A C 1
ATOM 1055 O O . GLU A 1 123 ? -2.862 -2.117 17.008 1.00 76.25 123 GLU A O 1
ATOM 1060 N N . MET A 1 124 ? -3.006 0.033 16.409 1.00 68.88 124 MET A N 1
ATOM 1061 C CA . MET A 1 124 ? -1.901 -0.050 15.466 1.00 68.88 124 MET A CA 1
ATOM 1062 C C . MET A 1 124 ? -0.646 -0.408 16.265 1.00 68.88 124 MET A C 1
ATOM 1064 O O . MET A 1 124 ? -0.329 0.263 17.239 1.00 68.88 124 MET A O 1
ATOM 1068 N N . TYR A 1 125 ? 0.023 -1.501 15.889 1.00 66.50 125 TYR A N 1
ATOM 1069 C CA . TYR A 1 125 ? 1.236 -1.934 16.578 1.00 66.50 125 TYR A CA 1
ATOM 1070 C C . TYR A 1 125 ? 2.245 -0.784 16.629 1.00 66.50 125 TYR A C 1
ATOM 1072 O O . TYR A 1 125 ? 2.492 -0.177 15.592 1.00 66.50 125 TYR A O 1
ATOM 1080 N N . ASP A 1 126 ? 2.895 -0.551 17.770 1.00 58.91 126 ASP A N 1
ATOM 1081 C CA . ASP A 1 126 ? 3.961 0.462 17.884 1.00 58.91 126 ASP A CA 1
ATOM 1082 C C . ASP A 1 126 ? 5.100 0.217 16.881 1.00 58.91 126 ASP A C 1
ATOM 1084 O O . ASP A 1 126 ? 5.748 1.138 16.390 1.00 58.91 126 ASP A O 1
ATOM 1088 N N . SER A 1 127 ? 5.315 -1.052 16.520 1.00 58.16 127 SER A N 1
ATOM 1089 C CA . SER A 1 127 ? 6.258 -1.477 15.485 1.00 58.16 127 SER A CA 1
ATOM 1090 C C . SER A 1 127 ? 5.758 -1.252 14.055 1.00 58.16 127 SER A C 1
ATOM 1092 O O . SER A 1 127 ? 6.481 -1.566 13.107 1.00 58.16 127 SER A O 1
ATOM 1094 N N . SER A 1 128 ? 4.536 -0.738 13.874 1.00 65.50 128 SER A N 1
ATOM 1095 C CA . SER A 1 128 ? 3.962 -0.400 12.576 1.00 65.50 128 SER A CA 1
ATOM 1096 C C . SER A 1 128 ? 4.834 0.665 11.933 1.00 65.50 128 SER A C 1
ATOM 1098 O O . SER A 1 128 ? 4.863 1.813 12.379 1.00 65.50 128 SER A O 1
ATOM 1100 N N . PRO A 1 129 ? 5.511 0.344 10.827 1.00 57.94 129 PRO A N 1
ATOM 1101 C CA . PRO A 1 129 ? 6.439 1.293 10.242 1.00 57.94 129 PRO A CA 1
ATOM 1102 C C . PRO A 1 129 ? 5.767 2.512 9.598 1.00 57.94 129 PRO A C 1
ATOM 1104 O O . PRO A 1 129 ? 6.460 3.448 9.206 1.00 57.94 129 PRO A O 1
ATOM 1107 N N . LEU A 1 130 ? 4.430 2.508 9.492 1.00 64.12 130 LEU A N 1
ATOM 1108 C CA . LEU A 1 130 ? 3.661 3.684 9.080 1.00 64.12 130 LEU A CA 1
ATOM 1109 C C . LEU A 1 130 ? 3.699 4.815 10.120 1.00 64.12 130 LEU A C 1
ATOM 1111 O O . LEU A 1 130 ? 3.303 5.928 9.797 1.00 64.12 130 LEU A O 1
ATOM 1115 N N . HIS A 1 131 ? 4.174 4.558 11.345 1.00 64.94 131 HIS A N 1
ATOM 1116 C CA . HIS A 1 131 ? 4.454 5.623 12.309 1.00 64.94 131 HIS A CA 1
ATOM 1117 C C . HIS A 1 131 ? 5.674 6.465 11.913 1.00 64.94 131 HIS A C 1
ATOM 1119 O O . HIS A 1 131 ? 5.724 7.645 12.245 1.00 64.94 131 HIS A O 1
ATOM 1125 N N . SER A 1 132 ? 6.651 5.878 11.213 1.00 66.50 132 SER A N 1
ATOM 1126 C CA . SER A 1 132 ? 7.913 6.550 10.868 1.00 66.50 132 SER A CA 1
ATOM 1127 C C . SER A 1 132 ? 7.903 7.185 9.480 1.00 66.50 132 SER A C 1
ATOM 1129 O O . SER A 1 132 ? 8.582 8.184 9.275 1.00 66.50 132 SER A O 1
ATOM 1131 N N . HIS A 1 133 ? 7.140 6.617 8.542 1.00 77.44 133 HIS A N 1
ATOM 1132 C CA . HIS A 1 133 ? 7.006 7.134 7.181 1.00 77.44 133 HIS A CA 1
ATOM 1133 C C . HIS A 1 133 ? 5.540 7.117 6.741 1.00 77.44 133 HIS A C 1
ATOM 1135 O O . HIS A 1 133 ? 4.925 6.039 6.754 1.00 77.44 133 HIS A O 1
ATOM 1141 N N . PRO A 1 134 ? 4.981 8.267 6.322 1.00 88.69 134 PRO A N 1
ATOM 1142 C CA . PRO A 1 134 ? 3.693 8.314 5.653 1.00 88.69 134 PRO A CA 1
ATOM 1143 C C . PRO A 1 134 ? 3.637 7.307 4.494 1.00 88.69 134 PRO A C 1
ATOM 1145 O O . PRO A 1 134 ? 4.591 7.198 3.718 1.00 88.69 134 PRO A O 1
ATOM 1148 N N . PRO A 1 135 ? 2.544 6.541 4.340 1.00 91.50 135 PRO A N 1
ATOM 1149 C CA . PRO A 1 135 ? 2.412 5.602 3.232 1.00 91.50 135 PRO A CA 1
ATOM 1150 C C . PRO A 1 135 ? 2.521 6.271 1.850 1.00 91.50 135 PRO A C 1
ATOM 1152 O O . PRO A 1 135 ? 2.876 5.592 0.891 1.00 91.50 135 PRO A O 1
ATOM 1155 N N . GLU A 1 136 ? 2.255 7.573 1.741 1.00 94.94 136 GLU A N 1
ATOM 1156 C CA . GLU A 1 136 ? 2.452 8.393 0.543 1.00 94.94 136 GLU A CA 1
ATOM 1157 C C . GLU A 1 136 ? 3.906 8.434 0.055 1.00 94.94 136 GLU A C 1
ATOM 1159 O O . GLU A 1 136 ? 4.122 8.459 -1.156 1.00 94.94 136 GLU A O 1
ATOM 1164 N N . ASP A 1 137 ? 4.894 8.371 0.953 1.00 94.50 137 ASP A N 1
ATOM 1165 C CA . ASP A 1 137 ? 6.318 8.433 0.589 1.00 94.50 137 ASP A CA 1
ATOM 1166 C C . ASP A 1 137 ? 6.709 7.272 -0.338 1.00 94.50 137 ASP A C 1
ATOM 1168 O O . ASP A 1 137 ? 7.503 7.422 -1.264 1.00 94.50 137 ASP A O 1
ATOM 1172 N N . TYR A 1 138 ? 6.073 6.112 -0.162 1.00 95.75 138 TYR A N 1
ATOM 1173 C CA . TYR A 1 138 ? 6.280 4.946 -1.023 1.00 95.75 138 TYR A CA 1
ATOM 1174 C C . TYR A 1 138 ? 5.757 5.159 -2.447 1.00 95.75 138 TYR A C 1
ATOM 1176 O O . TYR A 1 138 ? 6.184 4.475 -3.374 1.00 95.75 138 TYR A O 1
ATOM 1184 N N . PHE A 1 139 ? 4.836 6.101 -2.646 1.00 97.38 139 PHE A N 1
ATOM 1185 C CA . PHE A 1 139 ? 4.226 6.368 -3.943 1.00 97.38 139 PHE A CA 1
ATOM 1186 C C . PHE A 1 139 ? 4.986 7.399 -4.777 1.00 97.38 139 PHE A C 1
ATOM 1188 O O . PHE A 1 139 ? 4.627 7.574 -5.936 1.00 97.38 139 PHE A O 1
ATOM 1195 N N . ILE A 1 140 ? 6.056 8.016 -4.262 1.00 97.19 140 ILE A N 1
ATOM 1196 C CA . ILE A 1 140 ? 6.824 9.045 -4.987 1.00 97.19 140 ILE A CA 1
ATOM 1197 C C . ILE A 1 140 ? 7.268 8.552 -6.372 1.00 97.19 140 ILE A C 1
ATOM 1199 O O . ILE A 1 140 ? 7.072 9.233 -7.376 1.00 97.19 140 ILE A O 1
ATOM 1203 N N . GLN A 1 141 ? 7.787 7.325 -6.455 1.00 97.38 141 GLN A N 1
ATOM 1204 C CA . GLN A 1 141 ? 8.232 6.720 -7.716 1.00 97.38 141 GLN A CA 1
ATOM 1205 C C . GLN A 1 141 ? 7.148 5.909 -8.447 1.00 97.38 141 GLN A C 1
ATOM 1207 O O . GLN A 1 141 ? 7.426 5.286 -9.472 1.00 97.38 141 GLN A O 1
ATOM 1212 N N . VAL A 1 142 ? 5.907 5.920 -7.956 1.00 97.94 142 VAL A N 1
ATOM 1213 C CA . VAL A 1 142 ? 4.761 5.276 -8.609 1.00 97.94 142 VAL A CA 1
ATOM 1214 C C . VAL A 1 142 ? 4.137 6.249 -9.606 1.00 97.94 142 VAL A C 1
ATOM 1216 O O . VAL A 1 142 ? 4.000 7.439 -9.331 1.00 97.94 142 VAL A O 1
ATOM 1219 N N . SER A 1 143 ? 3.752 5.758 -10.785 1.00 97.19 143 SER A N 1
ATOM 1220 C CA . SER A 1 143 ? 3.124 6.606 -11.803 1.00 97.19 143 SER A CA 1
ATOM 1221 C C . SER A 1 143 ? 1.667 6.935 -11.473 1.00 97.19 143 SER A C 1
ATOM 1223 O O . SER A 1 143 ? 0.948 6.105 -10.908 1.00 97.19 143 SER A O 1
ATOM 1225 N N . HIS A 1 144 ? 1.177 8.095 -11.922 1.00 96.56 144 HIS A N 1
ATOM 1226 C CA . HIS A 1 144 ? -0.249 8.429 -11.816 1.00 96.56 144 HIS A CA 1
ATOM 1227 C C . HIS A 1 144 ? -1.155 7.364 -12.461 1.00 96.56 144 HIS A C 1
ATOM 1229 O O . HIS A 1 144 ? -2.202 7.035 -11.910 1.00 96.56 144 HIS A O 1
ATOM 1235 N N . VAL A 1 145 ? -0.734 6.763 -13.583 1.00 95.38 145 VAL A N 1
ATOM 1236 C CA . VAL A 1 145 ? -1.481 5.680 -14.257 1.00 95.38 145 VAL A CA 1
ATOM 1237 C C . VAL A 1 145 ? -1.587 4.441 -13.365 1.00 95.38 145 VAL A C 1
ATOM 1239 O O . VAL A 1 145 ? -2.628 3.784 -13.322 1.00 95.38 145 VAL A O 1
ATOM 1242 N N . THR A 1 146 ? -0.520 4.110 -12.638 1.00 96.50 146 THR A N 1
ATOM 1243 C CA . THR A 1 146 ? -0.526 3.016 -11.664 1.00 96.50 146 THR A CA 1
ATOM 1244 C C . THR A 1 146 ? -1.492 3.332 -10.525 1.00 96.50 146 THR A C 1
ATOM 1246 O O . THR A 1 146 ? -2.331 2.492 -10.203 1.00 96.50 146 THR A O 1
ATOM 1249 N N . VAL A 1 147 ? -1.443 4.546 -9.965 1.00 97.44 147 VAL A N 1
ATOM 1250 C CA . VAL A 1 147 ? -2.366 4.992 -8.904 1.00 97.44 147 VAL A CA 1
ATOM 1251 C C . VAL A 1 147 ? -3.825 4.917 -9.352 1.00 97.44 147 VAL A C 1
ATOM 1253 O O . VAL A 1 147 ? -4.650 4.352 -8.636 1.00 97.44 147 VAL A O 1
ATOM 1256 N N . GLU A 1 148 ? -4.142 5.399 -10.552 1.00 95.44 148 GLU A N 1
ATOM 1257 C CA . GLU A 1 148 ? -5.492 5.342 -11.119 1.00 95.44 148 GLU A CA 1
ATOM 1258 C C . GLU A 1 148 ? -5.978 3.891 -11.272 1.00 95.44 148 GLU A C 1
ATOM 1260 O O . GLU A 1 148 ? -7.091 3.542 -10.870 1.00 95.44 148 GLU A O 1
ATOM 1265 N N . ARG A 1 149 ? -5.127 3.003 -11.798 1.00 94.56 149 ARG A N 1
ATOM 1266 C CA . ARG A 1 149 ? -5.449 1.577 -11.951 1.00 94.56 149 ARG A CA 1
ATOM 1267 C C . ARG A 1 149 ? -5.645 0.876 -10.611 1.00 94.56 149 ARG A C 1
ATOM 1269 O O . ARG A 1 149 ? -6.557 0.055 -10.486 1.00 94.56 149 ARG A O 1
ATOM 1276 N N . LEU A 1 150 ? -4.824 1.196 -9.610 1.00 95.19 150 LEU A N 1
ATOM 1277 C CA . LEU A 1 150 ? -5.011 0.702 -8.248 1.00 95.19 150 LEU A CA 1
ATOM 1278 C C . LEU A 1 150 ? -6.336 1.213 -7.682 1.00 95.19 150 LEU A C 1
ATOM 1280 O O . LEU A 1 150 ? -7.127 0.415 -7.186 1.00 95.19 150 LEU A O 1
ATOM 1284 N N . HIS A 1 151 ? -6.628 2.506 -7.811 1.00 94.81 151 HIS A 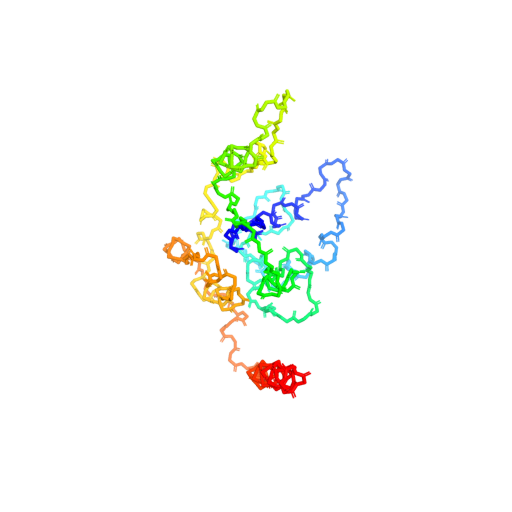N 1
ATOM 1285 C CA . HIS A 1 151 ? -7.899 3.068 -7.369 1.00 94.81 151 HIS A CA 1
ATOM 1286 C C . HIS A 1 151 ? -9.079 2.346 -8.020 1.00 94.81 151 HIS A C 1
ATOM 1288 O O . HIS A 1 151 ? -9.986 1.911 -7.317 1.00 94.81 151 HIS A O 1
ATOM 1294 N N . HIS A 1 152 ? -9.032 2.110 -9.332 1.00 92.75 152 HIS A N 1
ATOM 1295 C CA . HIS A 1 152 ? -10.059 1.345 -10.029 1.00 92.75 152 HIS A CA 1
ATOM 1296 C C . HIS A 1 152 ? -10.206 -0.081 -9.468 1.00 92.75 152 HIS A C 1
ATOM 1298 O O . HIS A 1 152 ? -11.323 -0.546 -9.243 1.00 92.75 152 HIS A O 1
ATOM 1304 N N . ALA A 1 153 ? -9.098 -0.774 -9.183 1.00 90.50 153 ALA A N 1
ATOM 1305 C CA . ALA A 1 153 ? -9.123 -2.116 -8.599 1.00 90.50 153 ALA A CA 1
ATOM 1306 C C . ALA A 1 153 ? -9.718 -2.153 -7.175 1.00 90.50 153 ALA A C 1
ATOM 1308 O O . ALA A 1 153 ? -10.382 -3.129 -6.823 1.00 90.50 153 ALA A O 1
ATOM 1309 N N . TYR A 1 154 ? -9.513 -1.098 -6.381 1.00 91.56 154 TYR A N 1
ATOM 1310 C CA . TYR A 1 154 ? -9.969 -0.979 -4.987 1.00 91.56 154 TYR A CA 1
ATOM 1311 C C . TYR A 1 154 ? -11.186 -0.066 -4.804 1.00 91.56 154 TYR A C 1
ATOM 1313 O O . TYR A 1 154 ? -11.554 0.241 -3.672 1.00 91.56 154 TYR A O 1
ATOM 1321 N N . ARG A 1 155 ? -11.833 0.365 -5.889 1.00 91.12 155 ARG A N 1
ATOM 1322 C CA . ARG A 1 155 ? -12.843 1.434 -5.890 1.00 91.12 155 ARG A CA 1
ATOM 1323 C C . ARG A 1 155 ? -13.961 1.239 -4.876 1.00 91.12 155 ARG A C 1
ATOM 1325 O O . ARG A 1 155 ? -14.385 2.195 -4.232 1.00 91.12 155 ARG A O 1
ATOM 1332 N N . GLU A 1 156 ? -14.432 0.008 -4.728 1.00 87.44 156 GLU A N 1
ATOM 1333 C CA . GLU A 1 156 ? -15.506 -0.293 -3.783 1.00 87.44 156 GLU A CA 1
ATOM 1334 C C . GLU A 1 156 ? -15.046 -0.156 -2.326 1.00 87.44 156 GLU A C 1
ATOM 1336 O O . GLU A 1 156 ? -15.813 0.332 -1.503 1.00 87.44 156 GLU A O 1
ATOM 1341 N N . ASP A 1 157 ? -13.785 -0.467 -2.010 1.00 90.19 157 ASP A N 1
ATOM 1342 C CA . ASP A 1 157 ? -13.234 -0.240 -0.669 1.00 90.19 157 ASP A CA 1
ATOM 1343 C C . ASP A 1 157 ? -13.100 1.262 -0.376 1.00 90.19 157 ASP A C 1
ATOM 1345 O O . ASP A 1 157 ? -13.438 1.712 0.718 1.00 90.19 157 ASP A O 1
ATOM 1349 N N . PHE A 1 158 ? -12.652 2.054 -1.361 1.00 92.75 158 PHE A N 1
ATOM 1350 C CA . PHE A 1 158 ? -12.566 3.513 -1.225 1.00 92.75 158 PHE A CA 1
ATOM 1351 C C . PHE A 1 158 ? -13.932 4.130 -0.922 1.00 92.75 158 PHE A C 1
ATOM 1353 O O . PHE A 1 158 ? -14.061 4.928 0.007 1.00 92.75 158 PHE A O 1
ATOM 1360 N N . ARG A 1 159 ? -14.962 3.718 -1.667 1.00 91.06 159 ARG A N 1
ATOM 1361 C CA . ARG A 1 159 ? -16.335 4.199 -1.479 1.00 91.06 159 ARG A CA 1
ATOM 1362 C C . ARG A 1 159 ? -16.921 3.769 -0.148 1.00 91.06 159 ARG A C 1
ATOM 1364 O O . ARG A 1 159 ? -17.487 4.596 0.554 1.00 91.06 159 ARG A O 1
ATOM 1371 N N . LEU A 1 160 ? -16.783 2.490 0.190 1.00 88.62 160 LEU A N 1
ATOM 1372 C CA . LEU A 1 160 ? -17.417 1.922 1.371 1.00 88.62 160 LEU A CA 1
ATOM 1373 C C . LEU A 1 160 ? -16.888 2.542 2.670 1.00 88.62 160 LEU A C 1
ATOM 1375 O O . LEU A 1 160 ? -17.647 2.711 3.619 1.00 88.62 160 LEU A O 1
ATOM 1379 N N . PHE A 1 161 ? -15.601 2.890 2.708 1.00 90.19 161 PHE A N 1
ATOM 1380 C CA . PHE A 1 161 ? -14.941 3.401 3.912 1.00 90.19 161 PHE A CA 1
ATOM 1381 C C . PHE A 1 161 ? -14.623 4.900 3.869 1.00 90.19 161 PHE A C 1
ATOM 1383 O O . PHE A 1 161 ? -13.991 5.425 4.793 1.00 90.19 161 PHE A O 1
ATOM 1390 N N . GLY A 1 162 ? -15.058 5.598 2.816 1.00 92.25 162 GLY A N 1
ATOM 1391 C CA . GLY A 1 162 ? -14.837 7.034 2.652 1.00 92.25 162 GLY A CA 1
ATOM 1392 C C . GLY A 1 162 ? -13.352 7.396 2.643 1.00 92.25 162 GLY A C 1
ATOM 1393 O O . GLY A 1 162 ? -12.928 8.284 3.381 1.00 92.25 162 GLY A O 1
ATOM 1394 N N . TYR A 1 163 ? -12.549 6.658 1.876 1.00 94.38 163 TYR A N 1
ATOM 1395 C CA . TYR A 1 163 ? -11.142 6.985 1.638 1.00 94.38 163 TYR A CA 1
ATOM 1396 C C . TYR A 1 163 ? -10.987 7.827 0.365 1.00 94.38 163 TYR A C 1
ATOM 1398 O O . TYR A 1 163 ? -11.840 7.793 -0.520 1.00 94.38 163 TYR A O 1
ATOM 1406 N N . SER A 1 164 ? -9.879 8.563 0.266 1.00 94.44 164 SER A N 1
ATOM 1407 C CA . SER A 1 164 ? -9.542 9.402 -0.887 1.00 94.44 164 SER A CA 1
ATOM 1408 C C . SER A 1 164 ? -8.150 9.068 -1.409 1.00 94.44 164 SER A C 1
ATOM 1410 O O . SER A 1 164 ? -7.240 8.799 -0.632 1.00 94.44 164 SER A O 1
ATOM 1412 N N . THR A 1 165 ? -7.974 9.132 -2.725 1.00 93.81 165 THR A N 1
ATOM 1413 C CA . THR A 1 165 ? -6.683 8.952 -3.397 1.00 93.81 165 THR A CA 1
ATOM 1414 C C . THR A 1 165 ? -5.852 10.230 -3.465 1.00 93.81 165 THR A C 1
ATOM 1416 O O . THR A 1 165 ? -4.694 10.162 -3.861 1.00 93.81 165 THR A O 1
ATOM 1419 N N . SER A 1 166 ? -6.392 11.389 -3.073 1.00 95.56 166 SER A N 1
ATOM 1420 C CA . SER A 1 166 ? -5.793 12.689 -3.405 1.00 95.56 166 SER A CA 1
ATOM 1421 C C . SER A 1 166 ? -4.365 12.897 -2.886 1.00 95.56 166 SER A C 1
ATOM 1423 O O . SER A 1 166 ? -3.571 13.528 -3.578 1.00 95.56 166 SER A O 1
ATOM 1425 N N . SER A 1 167 ? -4.015 12.412 -1.688 1.00 95.44 167 SER A N 1
ATOM 1426 C CA . SER A 1 167 ? -2.639 12.537 -1.169 1.00 95.44 167 SER A CA 1
ATOM 1427 C C . SER A 1 167 ? -1.657 11.691 -1.982 1.00 95.44 167 SER A C 1
ATOM 1429 O O . SER A 1 167 ? -0.603 12.175 -2.383 1.00 95.44 167 SER A O 1
ATOM 1431 N N . PHE A 1 168 ? -2.056 10.468 -2.325 1.00 96.69 168 PHE A N 1
ATOM 1432 C CA . PHE A 1 168 ? -1.280 9.543 -3.147 1.00 96.69 168 PHE A CA 1
ATOM 1433 C C . PHE A 1 168 ? -1.159 9.999 -4.602 1.00 96.69 168 PHE A C 1
ATOM 1435 O O . PHE A 1 168 ? -0.096 9.867 -5.198 1.00 96.69 168 PHE A O 1
ATOM 1442 N N . GLU A 1 169 ? -2.219 10.574 -5.170 1.00 96.06 169 GLU A N 1
ATOM 1443 C CA . GLU A 1 169 ? -2.178 11.183 -6.501 1.00 96.06 169 GLU A CA 1
ATOM 1444 C C . GLU A 1 169 ? -1.195 12.350 -6.544 1.00 96.06 169 GLU A C 1
ATOM 1446 O O . GLU A 1 169 ? -0.444 12.449 -7.502 1.00 96.06 169 GLU A O 1
ATOM 1451 N N . LYS A 1 170 ? -1.150 13.199 -5.510 1.00 96.81 170 LYS A N 1
ATOM 1452 C CA . LYS A 1 170 ? -0.166 14.292 -5.420 1.00 96.81 170 LYS A CA 1
ATOM 1453 C C . LYS A 1 170 ? 1.269 13.785 -5.250 1.00 96.81 170 LYS A C 1
ATOM 1455 O O . LYS A 1 170 ? 2.192 14.418 -5.754 1.00 96.81 170 LYS A O 1
ATOM 1460 N N . ALA A 1 171 ? 1.455 12.680 -4.530 1.00 96.56 171 ALA A N 1
ATOM 1461 C CA . ALA A 1 171 ? 2.769 12.082 -4.314 1.00 96.56 171 ALA A CA 1
ATOM 1462 C C . ALA A 1 171 ? 3.319 11.391 -5.574 1.00 96.56 171 ALA A C 1
ATOM 1464 O O . ALA A 1 171 ? 4.523 11.418 -5.798 1.00 96.56 171 ALA A O 1
ATOM 1465 N N . ALA A 1 172 ? 2.452 10.796 -6.397 1.00 96.94 172 ALA A N 1
ATOM 1466 C CA . ALA A 1 172 ? 2.830 9.985 -7.551 1.00 96.94 172 ALA A CA 1
ATOM 1467 C C . ALA A 1 172 ? 3.555 10.783 -8.645 1.00 96.94 172 ALA A C 1
ATOM 1469 O O . ALA A 1 172 ? 2.929 11.466 -9.445 1.00 96.94 172 ALA A O 1
ATOM 1470 N N . GLN A 1 173 ? 4.879 10.657 -8.716 1.00 95.31 173 GLN A N 1
ATOM 1471 C CA . GLN A 1 173 ? 5.738 11.353 -9.686 1.00 95.31 173 GLN A CA 1
ATOM 1472 C C . GLN A 1 173 ? 6.509 10.370 -10.586 1.00 95.31 173 GLN A C 1
ATOM 1474 O O . GLN A 1 173 ? 7.384 10.760 -11.361 1.00 95.31 173 GLN A O 1
ATOM 1479 N N . GLY A 1 174 ? 6.182 9.078 -10.500 1.00 94.94 174 GLY A N 1
ATOM 1480 C CA . GLY A 1 174 ? 6.848 8.008 -11.229 1.00 94.94 174 GLY A CA 1
ATOM 1481 C C . GLY A 1 174 ? 6.579 7.998 -12.732 1.00 94.94 174 GLY A C 1
ATOM 1482 O O . GLY A 1 174 ? 5.556 8.474 -13.232 1.00 94.94 174 GLY A O 1
ATOM 1483 N N . ARG A 1 175 ? 7.492 7.361 -13.470 1.00 94.88 175 ARG A N 1
ATOM 1484 C CA . ARG A 1 175 ? 7.342 7.123 -14.912 1.00 94.88 175 ARG A CA 1
ATOM 1485 C C . ARG A 1 175 ? 6.287 6.057 -15.169 1.00 94.88 175 ARG A C 1
ATOM 1487 O O . ARG A 1 175 ? 6.234 5.062 -14.455 1.00 94.88 175 ARG A O 1
ATOM 1494 N N . VAL A 1 176 ? 5.483 6.234 -16.218 1.00 92.88 176 VAL A N 1
ATOM 1495 C CA . VAL A 1 176 ? 4.499 5.222 -16.627 1.00 92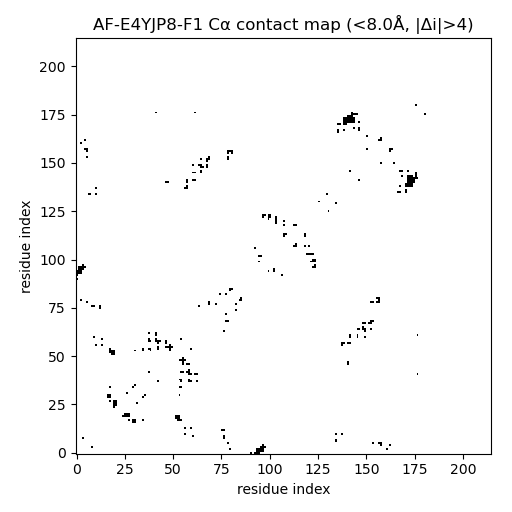.88 176 VAL A CA 1
ATOM 1496 C C . VAL A 1 176 ? 5.234 3.951 -17.080 1.00 92.88 176 VAL A C 1
ATOM 1498 O O . VAL A 1 176 ? 6.015 4.030 -18.030 1.00 92.88 176 VAL A O 1
ATOM 1501 N N . PRO A 1 177 ? 4.974 2.786 -16.459 1.00 87.31 177 PRO A N 1
ATOM 1502 C CA . PRO A 1 177 ? 5.605 1.525 -16.837 1.00 87.31 177 PRO A CA 1
ATOM 1503 C C . PRO A 1 177 ? 5.330 1.153 -18.294 1.00 87.31 177 PRO A C 1
ATOM 1505 O O . PRO A 1 177 ? 4.191 1.248 -18.763 1.00 87.31 177 PRO A O 1
ATOM 1508 N N . GLU A 1 178 ? 6.336 0.635 -19.002 1.00 85.50 178 GLU A N 1
ATOM 1509 C CA . GLU A 1 178 ? 6.202 0.254 -20.418 1.00 85.50 178 GLU A CA 1
ATOM 1510 C C . GLU A 1 178 ? 5.086 -0.771 -20.662 1.00 85.50 178 GLU A C 1
ATOM 1512 O O . GLU A 1 178 ? 4.389 -0.740 -21.679 1.00 85.50 178 GLU A O 1
ATOM 1517 N N . ILE A 1 179 ? 4.849 -1.658 -19.692 1.00 83.12 179 ILE A N 1
ATOM 1518 C CA . ILE A 1 179 ? 3.770 -2.649 -19.759 1.00 83.12 179 ILE A CA 1
ATOM 1519 C C . ILE A 1 179 ? 2.374 -2.005 -19.877 1.00 83.12 179 ILE A C 1
ATOM 1521 O O . ILE A 1 179 ? 1.428 -2.655 -20.326 1.00 83.12 179 ILE A O 1
ATOM 1525 N N . PHE A 1 180 ? 2.227 -0.727 -19.512 1.00 84.56 180 PHE A N 1
ATOM 1526 C CA . PHE A 1 180 ? 0.993 0.042 -19.683 1.00 84.56 180 PHE A CA 1
ATOM 1527 C C . PHE A 1 180 ? 0.960 0.882 -20.966 1.00 84.56 180 PHE A C 1
ATOM 1529 O O . PHE A 1 180 ? -0.128 1.303 -21.361 1.00 84.56 180 PHE A O 1
ATOM 1536 N N . THR A 1 181 ? 2.093 1.089 -21.645 1.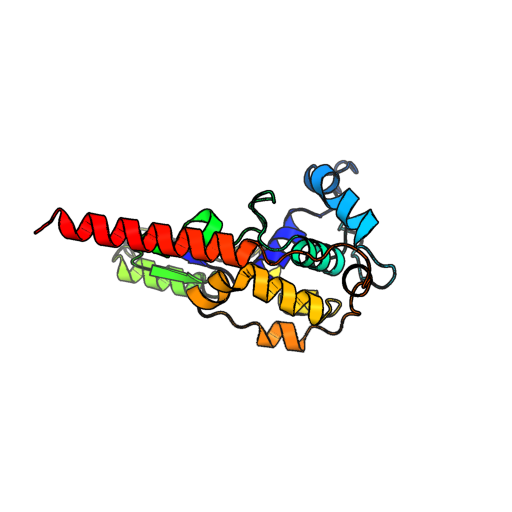00 77.44 181 THR A N 1
ATOM 1537 C CA . THR A 1 181 ? 2.189 1.893 -22.878 1.00 77.44 181 THR A CA 1
ATOM 1538 C C . THR A 1 181 ? 2.151 1.047 -24.157 1.00 77.44 181 THR A C 1
ATOM 1540 O O . THR A 1 181 ? 1.781 1.550 -25.223 1.00 77.44 181 THR A O 1
ATOM 1543 N N . GLN A 1 182 ? 2.466 -0.252 -24.083 1.00 61.88 182 GLN A N 1
ATOM 1544 C CA . GLN A 1 182 ? 2.456 -1.146 -25.245 1.00 61.88 182 GLN A CA 1
ATOM 1545 C C . GLN A 1 182 ? 1.033 -1.374 -25.796 1.00 61.88 182 GLN A C 1
ATOM 1547 O O . GLN A 1 182 ? 0.268 -2.226 -25.347 1.00 61.88 182 GLN A O 1
ATOM 1552 N N . ARG A 1 183 ? 0.694 -0.635 -26.859 1.00 50.25 183 ARG A N 1
ATOM 1553 C CA . ARG A 1 183 ? -0.589 -0.671 -27.593 1.00 50.25 183 ARG A CA 1
ATOM 1554 C C . ARG A 1 183 ? -0.920 -1.990 -28.323 1.00 50.25 183 ARG A C 1
ATOM 1556 O O . ARG A 1 183 ? -1.962 -2.058 -28.973 1.00 50.25 183 ARG A O 1
ATOM 1563 N N . LYS A 1 184 ? -0.094 -3.045 -28.277 1.00 44.78 184 LYS A N 1
ATOM 1564 C CA . LYS A 1 184 ? -0.311 -4.269 -29.081 1.00 44.78 184 LYS A CA 1
ATOM 1565 C C . LYS A 1 184 ? -0.640 -5.512 -28.242 1.00 44.78 184 LYS A C 1
ATOM 1567 O O . LYS A 1 184 ? 0.221 -6.122 -27.628 1.00 44.78 184 LYS A O 1
ATOM 1572 N N . ARG A 1 185 ? -1.898 -5.950 -28.405 1.00 42.12 185 ARG A N 1
ATOM 1573 C CA . ARG A 1 185 ? -2.429 -7.322 -28.241 1.00 42.12 185 ARG A CA 1
ATOM 1574 C C . ARG A 1 185 ? -2.570 -7.868 -26.816 1.00 42.12 185 ARG A C 1
ATOM 1576 O O . ARG A 1 185 ? -2.077 -8.933 -26.476 1.00 42.12 185 ARG A O 1
ATOM 1583 N N . ARG A 1 186 ? -3.478 -7.256 -26.073 1.00 36.44 186 ARG A N 1
ATOM 1584 C CA . ARG A 1 186 ? -4.782 -7.866 -25.774 1.00 36.44 186 ARG A CA 1
ATOM 1585 C C . ARG A 1 186 ? -5.687 -6.692 -25.474 1.00 36.44 186 ARG A C 1
ATOM 1587 O O . ARG A 1 186 ? -5.400 -5.929 -24.559 1.00 36.44 186 ARG A O 1
ATOM 1594 N N . ALA A 1 187 ? -6.767 -6.540 -26.234 1.00 37.09 187 ALA A N 1
ATOM 1595 C CA . ALA A 1 187 ? -7.937 -5.928 -25.641 1.00 37.09 187 ALA A CA 1
ATOM 1596 C C . ALA A 1 187 ? -8.163 -6.720 -24.349 1.00 37.09 187 ALA A C 1
ATOM 1598 O O . ALA A 1 187 ? -8.518 -7.899 -24.392 1.00 37.09 187 ALA A O 1
ATOM 1599 N N . ILE A 1 188 ? -7.821 -6.127 -23.205 1.00 41.97 188 ILE A N 1
ATOM 1600 C CA . ILE A 1 188 ? -8.386 -6.548 -21.938 1.00 41.97 188 ILE A CA 1
ATOM 1601 C C . ILE A 1 188 ? -9.848 -6.211 -22.158 1.00 41.97 188 ILE A C 1
ATOM 1603 O O . ILE A 1 188 ? -10.256 -5.064 -22.010 1.00 41.97 188 ILE A O 1
ATOM 1607 N N . SER A 1 189 ? -10.599 -7.169 -22.701 1.00 35.56 189 SER A N 1
ATOM 1608 C CA . SER A 1 189 ? -12.029 -7.014 -22.828 1.00 35.56 189 SER A CA 1
ATOM 1609 C C . SER A 1 189 ? -12.495 -6.682 -21.424 1.00 35.56 189 SER A C 1
ATOM 1611 O O . SER A 1 189 ? -12.266 -7.478 -20.507 1.00 35.56 189 SER A O 1
ATOM 1613 N N . PHE A 1 190 ? -13.135 -5.532 -21.266 1.00 44.09 190 PHE A N 1
ATOM 1614 C CA . PHE A 1 190 ? -13.935 -5.155 -20.107 1.00 44.09 190 PHE A CA 1
ATOM 1615 C C . PHE A 1 190 ? -15.152 -6.103 -19.964 1.00 44.09 190 PHE A C 1
ATOM 1617 O O . PHE A 1 190 ? -16.274 -5.695 -19.700 1.00 44.09 190 PHE A O 1
ATOM 1624 N N . ALA A 1 191 ? -14.949 -7.409 -20.162 1.00 38.31 191 ALA A N 1
ATOM 1625 C CA . ALA A 1 191 ? -15.929 -8.468 -19.989 1.00 38.31 191 ALA A CA 1
ATOM 1626 C C . ALA A 1 191 ? -16.343 -8.615 -18.514 1.00 38.31 191 ALA A C 1
ATOM 1628 O O . ALA A 1 191 ? -17.391 -9.194 -18.231 1.00 38.31 191 ALA A O 1
ATOM 1629 N N . ASP A 1 192 ? -15.582 -8.020 -17.590 1.00 44.66 192 ASP A N 1
ATOM 1630 C CA . ASP A 1 192 ? -15.956 -7.917 -16.182 1.00 44.66 192 ASP A CA 1
ATOM 1631 C C . ASP A 1 192 ? -17.120 -6.943 -15.936 1.00 44.66 192 ASP A C 1
ATOM 1633 O O . ASP A 1 192 ? -17.841 -7.149 -14.967 1.00 44.66 192 ASP A O 1
ATOM 1637 N N . GLU A 1 193 ? -17.423 -5.972 -16.813 1.00 41.44 193 GLU A N 1
ATOM 1638 C CA . GLU A 1 193 ? -18.652 -5.167 -16.657 1.00 41.44 193 GLU A CA 1
ATOM 1639 C C . GLU A 1 193 ? -19.912 -6.015 -16.858 1.00 41.44 193 GLU A C 1
ATOM 1641 O O . GLU A 1 193 ? -20.887 -5.868 -16.120 1.00 41.44 193 GLU A O 1
ATOM 1646 N N . LYS A 1 194 ? -19.891 -6.967 -17.802 1.00 39.97 194 LYS A N 1
ATOM 1647 C CA . LYS A 1 194 ? -21.007 -7.907 -17.985 1.00 39.97 194 LYS A CA 1
ATOM 1648 C C . LYS A 1 194 ? -21.106 -8.903 -16.836 1.00 39.97 194 LYS A C 1
ATOM 1650 O O . LYS A 1 194 ? -22.222 -9.221 -16.440 1.00 39.97 194 LYS A O 1
ATOM 1655 N N . TYR A 1 195 ? -19.985 -9.365 -16.277 1.00 43.00 195 TYR A N 1
ATOM 1656 C CA . TYR A 1 195 ? -20.006 -10.284 -15.134 1.00 43.00 195 TYR A CA 1
ATOM 1657 C C . TYR A 1 195 ? -20.442 -9.580 -13.841 1.00 43.00 195 TYR A C 1
ATOM 1659 O O . TYR A 1 195 ? -21.247 -10.121 -13.086 1.00 43.00 195 TYR A O 1
ATOM 1667 N N . HIS A 1 196 ? -20.001 -8.339 -13.622 1.00 43.88 196 HIS A N 1
ATOM 1668 C CA . HIS A 1 196 ? -20.429 -7.515 -12.494 1.00 43.88 196 HIS A CA 1
ATOM 1669 C C . HIS A 1 196 ? -21.901 -7.094 -12.636 1.00 43.88 196 HIS A C 1
ATOM 1671 O O . HIS A 1 196 ? -22.661 -7.212 -11.680 1.00 43.88 196 HIS A O 1
ATOM 1677 N N . SER A 1 197 ? -22.355 -6.722 -13.841 1.00 45.66 197 SER A N 1
ATOM 1678 C CA . SER A 1 197 ? -23.776 -6.465 -14.127 1.00 45.66 197 SER A CA 1
ATOM 1679 C C . SER A 1 197 ? -24.636 -7.726 -13.979 1.00 45.66 197 SER A C 1
ATOM 1681 O O . SER A 1 197 ? -25.736 -7.654 -13.438 1.00 45.66 197 SER A O 1
ATOM 1683 N N . TYR A 1 198 ? -24.137 -8.897 -14.391 1.00 45.88 198 TYR A N 1
ATOM 1684 C CA . TYR A 1 198 ? -24.811 -10.182 -14.191 1.00 45.88 198 TYR A CA 1
ATOM 1685 C C . TYR A 1 198 ? -24.938 -10.529 -12.704 1.00 45.88 198 TYR A C 1
ATOM 1687 O O . TYR A 1 198 ? -26.031 -10.869 -12.259 1.00 45.88 198 TYR A O 1
ATOM 1695 N N . LEU A 1 199 ? -23.862 -10.393 -11.922 1.00 43.12 199 LEU A N 1
ATOM 1696 C CA . LEU A 1 199 ? -23.888 -10.635 -10.479 1.00 43.12 199 LEU A CA 1
ATOM 1697 C C . LEU A 1 199 ? -24.810 -9.650 -9.757 1.00 43.12 199 LEU A C 1
ATOM 1699 O O . LEU A 1 199 ? -25.616 -10.084 -8.942 1.00 43.12 199 LEU A O 1
ATOM 1703 N N . LEU A 1 200 ? -24.771 -8.360 -10.102 1.00 46.22 200 LEU A N 1
ATOM 1704 C CA . LEU A 1 200 ? -25.688 -7.366 -9.543 1.00 46.22 200 LEU A CA 1
ATOM 1705 C C . LEU A 1 200 ? -27.144 -7.701 -9.892 1.00 46.22 200 LEU A C 1
ATOM 1707 O O . LEU A 1 200 ? -27.979 -7.763 -8.997 1.00 46.22 200 LEU A O 1
ATOM 1711 N N . ARG A 1 201 ? -27.458 -8.022 -11.155 1.00 52.78 201 ARG A N 1
ATOM 1712 C CA . ARG A 1 201 ? -28.815 -8.436 -11.565 1.00 52.78 201 ARG A CA 1
ATOM 1713 C C . ARG A 1 201 ? -29.284 -9.704 -10.852 1.00 52.78 201 ARG A C 1
ATOM 1715 O O . ARG A 1 201 ? -30.458 -9.801 -10.514 1.00 52.78 201 ARG A O 1
ATOM 1722 N N . LYS A 1 202 ? -28.386 -10.660 -10.605 1.00 49.25 202 LYS A N 1
ATOM 1723 C CA . LYS A 1 202 ? -28.705 -11.912 -9.910 1.00 49.25 202 LYS A CA 1
ATOM 1724 C C . LYS A 1 202 ? -28.959 -11.683 -8.417 1.00 49.25 202 LYS A C 1
ATOM 1726 O O . LYS A 1 202 ? -29.950 -12.181 -7.898 1.00 49.25 202 LYS A O 1
ATOM 1731 N N . VAL A 1 203 ? -28.150 -10.838 -7.774 1.00 48.19 203 VAL A N 1
ATOM 1732 C CA . VAL A 1 203 ? -28.333 -10.420 -6.374 1.00 48.19 203 VAL A CA 1
ATOM 1733 C C . VAL A 1 203 ? -29.629 -9.615 -6.198 1.00 48.19 203 VAL A C 1
ATOM 1735 O O . VAL A 1 203 ? -30.386 -9.884 -5.270 1.00 48.19 203 VAL A O 1
ATOM 1738 N N . PHE A 1 204 ? -29.953 -8.694 -7.114 1.00 49.03 204 PHE A N 1
ATOM 1739 C CA . PHE A 1 204 ? -31.229 -7.963 -7.087 1.00 49.03 204 PHE A CA 1
ATOM 1740 C C . PHE A 1 204 ? -32.443 -8.878 -7.330 1.00 49.03 204 PHE A C 1
ATOM 1742 O O . PHE A 1 204 ? -33.470 -8.718 -6.669 1.00 49.03 204 PHE A O 1
ATOM 1749 N N . ALA A 1 205 ? -32.334 -9.863 -8.228 1.00 49.31 205 ALA A N 1
ATOM 1750 C CA . ALA A 1 205 ? -33.408 -10.821 -8.496 1.00 49.31 205 ALA A CA 1
ATOM 1751 C C . ALA A 1 205 ? -33.655 -11.791 -7.324 1.00 49.31 205 ALA A C 1
ATOM 1753 O O . ALA A 1 205 ? -34.803 -12.137 -7.045 1.00 49.31 205 ALA A O 1
ATOM 1754 N N . GLU A 1 206 ? -32.605 -12.211 -6.615 1.00 48.47 206 GLU A N 1
ATOM 1755 C CA . GLU A 1 206 ? -32.726 -13.036 -5.405 1.00 48.47 206 GLU A CA 1
ATOM 1756 C C . GLU A 1 206 ? -33.329 -12.239 -4.237 1.00 48.47 206 GLU A C 1
ATOM 1758 O O . GLU A 1 206 ? -34.206 -12.751 -3.543 1.00 48.47 206 GLU A O 1
ATOM 1763 N N . HIS A 1 207 ? -32.975 -10.956 -4.095 1.00 45.66 207 HIS A N 1
ATOM 1764 C CA . HIS A 1 207 ? -33.539 -10.072 -3.069 1.00 45.66 207 HIS A CA 1
ATOM 1765 C C . HIS A 1 207 ? -35.031 -9.751 -3.297 1.00 45.66 207 HIS A C 1
ATOM 1767 O O . HIS A 1 207 ? -35.816 -9.680 -2.352 1.00 45.66 207 HIS A O 1
ATOM 1773 N N . GLN A 1 208 ? -35.471 -9.623 -4.556 1.00 48.94 208 GLN A N 1
ATOM 1774 C CA . GLN A 1 208 ? -36.897 -9.461 -4.876 1.00 48.94 208 GLN A CA 1
ATOM 1775 C C . GLN A 1 208 ? -37.708 -10.756 -4.708 1.00 48.94 208 GLN A C 1
ATOM 1777 O O . GLN A 1 208 ? -38.901 -10.692 -4.408 1.00 48.94 208 GLN A O 1
ATOM 1782 N N . ARG A 1 209 ? -37.085 -11.933 -4.865 1.00 48.66 209 ARG A N 1
ATOM 1783 C CA . ARG A 1 209 ? -37.735 -13.227 -4.596 1.00 48.66 209 ARG A CA 1
ATOM 1784 C C . ARG A 1 209 ? -37.907 -13.491 -3.101 1.00 48.66 209 ARG A C 1
ATOM 1786 O O . ARG A 1 209 ? -38.954 -14.003 -2.720 1.00 48.66 209 ARG A O 1
ATOM 1793 N N . SER A 1 210 ? -36.955 -13.089 -2.254 1.00 45.88 210 SER A N 1
ATOM 1794 C CA . SER A 1 210 ? -37.094 -13.231 -0.796 1.00 45.88 210 SER A CA 1
ATOM 1795 C C . SER A 1 210 ? -38.173 -12.321 -0.199 1.00 45.88 210 SER A C 1
ATOM 1797 O O . SER A 1 210 ? -38.783 -12.685 0.798 1.00 45.88 210 SER A O 1
ATOM 1799 N N . HIS A 1 211 ? -38.470 -11.178 -0.829 1.00 43.72 211 HIS A N 1
ATOM 1800 C CA . HIS A 1 211 ? -39.545 -10.277 -0.390 1.00 43.72 211 HIS A CA 1
ATOM 1801 C C . HIS A 1 211 ? -40.962 -10.694 -0.828 1.00 43.72 211 HIS A C 1
ATOM 1803 O O . HIS A 1 211 ? -41.927 -10.176 -0.279 1.00 43.72 211 HIS A O 1
ATOM 1809 N N . ARG A 1 212 ? -41.114 -11.635 -1.774 1.00 42.00 212 ARG A N 1
ATOM 1810 C CA . ARG A 1 212 ? -42.427 -12.192 -2.174 1.00 42.00 212 ARG A CA 1
ATOM 1811 C C . ARG A 1 212 ? -42.845 -13.449 -1.404 1.00 42.00 212 ARG A C 1
ATOM 1813 O O . ARG A 1 212 ? -43.940 -13.939 -1.632 1.00 42.00 212 ARG A O 1
ATOM 1820 N N . LEU A 1 213 ? -41.983 -13.980 -0.538 1.00 39.53 213 LEU A N 1
ATOM 1821 C CA . LEU A 1 213 ? -42.260 -15.158 0.299 1.00 39.53 213 LEU A CA 1
ATOM 1822 C C . LEU A 1 213 ? -42.554 -14.790 1.768 1.00 39.53 213 LEU A C 1
ATOM 1824 O O . LEU A 1 213 ? -42.674 -15.677 2.606 1.00 39.53 213 LEU A O 1
ATOM 1828 N N . LEU A 1 214 ? -42.649 -13.492 2.077 1.00 42.34 214 LEU A N 1
ATOM 1829 C CA . LEU A 1 214 ? -42.933 -12.947 3.414 1.00 42.34 214 LEU A CA 1
ATOM 1830 C C . LEU A 1 214 ? -44.118 -11.955 3.423 1.00 42.34 214 LEU A C 1
ATOM 1832 O O . LEU A 1 214 ? -44.257 -11.167 4.355 1.00 42.34 214 LEU A O 1
ATOM 1836 N N . LEU A 1 215 ? -44.971 -12.012 2.399 1.00 39.50 215 LEU A N 1
ATOM 1837 C CA . LEU A 1 215 ? -46.328 -11.454 2.364 1.00 39.50 215 LEU A CA 1
ATOM 1838 C C . LEU A 1 215 ? -47.268 -12.551 1.864 1.00 39.50 215 LEU A C 1
ATOM 1840 O O . LEU A 1 215 ? -48.428 -12.566 2.320 1.00 39.50 215 LEU A O 1
#